Protein AF-A0AB39TG51-F1 (afdb_monomer_lite)

Structure (mmCIF, N/CA/C/O backbone):
data_AF-A0AB39TG51-F1
#
_entry.id   AF-A0AB39TG51-F1
#
loop_
_atom_site.group_PDB
_atom_site.id
_atom_site.type_symbol
_atom_site.label_atom_id
_atom_site.label_alt_id
_atom_site.label_comp_id
_atom_site.label_asym_id
_atom_site.label_entity_id
_atom_site.label_seq_id
_atom_site.pdbx_PDB_ins_code
_atom_site.Cartn_x
_atom_site.Cartn_y
_atom_site.Cartn_z
_atom_site.occupancy
_atom_site.B_iso_or_equiv
_atom_site.auth_seq_id
_atom_site.auth_comp_id
_atom_site.auth_asym_id
_atom_site.auth_atom_id
_atom_site.pdbx_PDB_model_num
ATOM 1 N N . MET A 1 1 ? -10.909 -23.628 -25.412 1.00 33.44 1 MET A N 1
ATOM 2 C CA . MET A 1 1 ? -10.521 -22.241 -25.739 1.00 33.44 1 MET A CA 1
ATOM 3 C C . MET A 1 1 ? -10.833 -21.389 -24.527 1.00 33.44 1 MET A C 1
ATOM 5 O O . MET A 1 1 ? -11.936 -20.886 -24.391 1.00 33.44 1 MET A O 1
ATOM 9 N N . THR A 1 2 ? -9.894 -21.350 -23.593 1.00 34.81 2 THR A N 1
ATOM 10 C CA . THR A 1 2 ? -9.910 -20.481 -22.418 1.00 34.81 2 THR A CA 1
ATOM 11 C C . THR A 1 2 ? -9.254 -19.175 -22.841 1.00 34.81 2 THR A C 1
ATOM 13 O O . THR A 1 2 ? -8.064 -19.144 -23.137 1.00 34.81 2 THR A O 1
ATOM 16 N N . THR A 1 3 ? -10.044 -18.117 -22.974 1.00 41.91 3 THR A N 1
ATOM 17 C CA . THR A 1 3 ? -9.529 -16.766 -23.189 1.00 41.91 3 THR A CA 1
ATOM 18 C C . THR A 1 3 ? -8.905 -16.292 -21.880 1.00 41.91 3 THR A C 1
ATOM 20 O O . THR A 1 3 ? -9.630 -15.879 -20.975 1.00 41.91 3 THR A O 1
ATOM 23 N N . SER A 1 4 ? -7.577 -16.387 -21.763 1.00 41.59 4 SER A N 1
ATOM 24 C CA . SER A 1 4 ? -6.821 -15.550 -20.826 1.00 41.59 4 SER A CA 1
ATOM 25 C C . SER A 1 4 ? -7.200 -14.104 -21.096 1.00 41.59 4 SER A C 1
ATOM 27 O O . SER A 1 4 ? -7.108 -13.657 -22.238 1.00 41.59 4 SER A O 1
ATOM 29 N N . ARG A 1 5 ? -7.666 -13.398 -20.070 1.00 45.50 5 ARG A N 1
ATOM 30 C CA . ARG A 1 5 ? -7.890 -11.956 -20.131 1.00 45.50 5 ARG A CA 1
ATOM 31 C C . ARG A 1 5 ? -6.529 -11.287 -19.894 1.00 45.50 5 ARG A C 1
ATOM 33 O O . ARG A 1 5 ? -5.992 -11.478 -18.806 1.00 45.50 5 ARG A O 1
ATOM 40 N N . PRO A 1 6 ? -5.929 -10.605 -20.882 1.00 50.66 6 PRO A N 1
ATOM 41 C CA . PRO A 1 6 ? -4.567 -10.099 -20.789 1.00 50.66 6 PRO A CA 1
ATOM 42 C C . PRO A 1 6 ? -4.552 -8.603 -20.460 1.00 50.66 6 PRO A C 1
ATOM 44 O O . PRO A 1 6 ? -3.826 -7.850 -21.093 1.00 50.66 6 PRO A O 1
ATOM 47 N N . ASP A 1 7 ? -5.351 -8.162 -19.490 1.00 47.12 7 ASP A N 1
ATOM 48 C CA . ASP A 1 7 ? -5.407 -6.748 -19.134 1.00 47.12 7 ASP A CA 1
ATOM 49 C C . ASP A 1 7 ? -5.367 -6.643 -17.608 1.00 47.12 7 ASP A C 1
ATOM 51 O O . ASP A 1 7 ? -6.252 -7.180 -16.943 1.00 47.12 7 ASP A O 1
ATOM 55 N N . GLY A 1 8 ? -4.343 -5.988 -17.051 1.00 54.16 8 GLY A N 1
ATOM 56 C CA . GLY A 1 8 ? -4.151 -5.738 -15.612 1.00 54.16 8 GLY A CA 1
ATOM 57 C C . GLY A 1 8 ? -5.206 -4.813 -14.987 1.00 54.16 8 GLY A C 1
ATOM 58 O O . GLY A 1 8 ? -4.872 -3.885 -14.260 1.00 54.16 8 GLY A O 1
ATOM 59 N N . HIS A 1 9 ? -6.480 -5.027 -15.306 1.00 65.38 9 HIS A N 1
ATOM 60 C CA . HIS A 1 9 ? -7.628 -4.335 -14.746 1.00 65.38 9 HIS A CA 1
ATOM 61 C C . HIS A 1 9 ? -8.210 -5.165 -13.604 1.00 65.38 9 HIS A C 1
ATOM 63 O O . HIS A 1 9 ? -8.671 -6.289 -13.815 1.00 65.38 9 HIS A O 1
ATOM 69 N N . ALA A 1 10 ? -8.235 -4.594 -12.401 1.00 76.19 10 ALA A N 1
ATOM 70 C CA . ALA A 1 10 ? -8.929 -5.202 -11.276 1.00 76.19 10 ALA A CA 1
ATOM 71 C C . ALA A 1 10 ? -10.437 -5.279 -11.562 1.00 76.19 10 ALA A C 1
ATOM 73 O O . ALA A 1 10 ? -11.070 -4.302 -11.957 1.00 76.19 10 ALA A O 1
ATOM 74 N N . SER A 1 11 ? -11.053 -6.438 -11.345 1.00 85.50 11 SER A N 1
ATOM 75 C CA . SER A 1 11 ? -12.514 -6.533 -11.379 1.00 85.50 11 SER A CA 1
ATOM 76 C C . SER A 1 11 ? -13.102 -5.794 -10.167 1.00 85.50 11 SER A C 1
ATOM 78 O O . SER A 1 11 ? -12.789 -6.192 -9.043 1.00 85.50 11 SER A O 1
ATOM 80 N N . PRO A 1 12 ? -14.001 -4.799 -10.337 1.00 86.88 12 PRO A N 1
ATOM 81 C CA . PRO A 1 12 ? -14.620 -4.093 -9.208 1.00 86.88 12 PRO A CA 1
ATOM 82 C C . PRO A 1 12 ? -15.321 -5.031 -8.218 1.00 86.88 12 PRO A C 1
ATOM 84 O O . PRO A 1 12 ? -15.286 -4.831 -7.008 1.00 86.88 12 PRO A O 1
ATOM 87 N N . VAL A 1 13 ? -15.911 -6.117 -8.730 1.00 90.06 13 VAL A N 1
ATOM 88 C CA . VAL A 1 13 ? -16.571 -7.144 -7.912 1.00 90.06 13 VAL A CA 1
ATOM 89 C C . VAL A 1 13 ? -15.562 -7.915 -7.060 1.00 90.06 13 VAL A C 1
ATOM 91 O O . VAL A 1 13 ? -15.867 -8.265 -5.922 1.00 90.06 13 VAL A O 1
ATOM 94 N N . GLN A 1 14 ? -14.366 -8.190 -7.590 1.00 92.38 14 GLN A N 1
ATOM 95 C CA . GLN A 1 14 ? -13.313 -8.855 -6.821 1.00 92.38 14 GLN A CA 1
ATOM 96 C C . GLN A 1 14 ? -12.635 -7.900 -5.838 1.00 92.38 14 GLN A C 1
ATOM 98 O O . GLN A 1 14 ? -12.309 -8.341 -4.742 1.00 92.38 14 GLN A O 1
ATOM 103 N N . ALA A 1 15 ? -12.503 -6.613 -6.172 1.00 92.62 15 ALA A N 1
ATOM 104 C CA . ALA A 1 15 ? -12.001 -5.601 -5.244 1.00 92.62 15 ALA A CA 1
ATOM 105 C C . ALA A 1 15 ? -12.941 -5.464 -4.034 1.00 92.62 15 ALA A C 1
ATOM 107 O O . ALA A 1 15 ? -12.503 -5.588 -2.897 1.00 92.62 15 ALA A O 1
ATOM 108 N N . ALA A 1 16 ? -14.256 -5.374 -4.264 1.00 91.94 16 ALA A N 1
ATOM 109 C CA . ALA A 1 16 ? -15.250 -5.398 -3.187 1.00 91.94 16 ALA A CA 1
ATOM 110 C C . ALA A 1 16 ? -15.276 -6.734 -2.412 1.00 91.94 16 ALA A C 1
ATOM 112 O O . ALA A 1 16 ? -15.640 -6.787 -1.237 1.00 91.94 16 ALA A O 1
ATOM 113 N N . ALA A 1 17 ? -14.917 -7.854 -3.050 1.00 92.56 17 ALA A N 1
ATOM 114 C CA . ALA A 1 17 ? -14.768 -9.123 -2.346 1.00 92.56 17 ALA A CA 1
ATOM 115 C C . ALA A 1 17 ? -13.536 -9.121 -1.428 1.00 92.56 17 ALA A C 1
ATOM 117 O O . ALA A 1 17 ? -13.682 -9.508 -0.271 1.00 92.56 17 ALA A O 1
ATOM 118 N N . ALA A 1 18 ? -12.380 -8.654 -1.908 1.00 93.88 18 ALA A N 1
ATOM 119 C CA . ALA A 1 18 ? -11.164 -8.480 -1.113 1.00 93.88 18 ALA A CA 1
ATOM 120 C C . ALA A 1 18 ? -11.352 -7.489 0.044 1.00 93.88 18 ALA A C 1
ATOM 122 O O . ALA A 1 18 ? -10.919 -7.770 1.158 1.00 93.88 18 ALA A O 1
ATOM 123 N N . ASP A 1 19 ? -12.069 -6.390 -0.181 1.00 93.25 19 ASP A N 1
ATOM 124 C CA . ASP A 1 19 ? -12.389 -5.400 0.852 1.00 93.25 19 ASP A CA 1
ATOM 125 C C . ASP A 1 19 ? -13.106 -6.046 2.054 1.00 93.25 19 ASP A C 1
ATOM 127 O O . ASP A 1 19 ? -12.754 -5.809 3.206 1.00 93.25 19 ASP A O 1
ATOM 131 N N . ARG A 1 20 ? -14.020 -6.997 1.806 1.00 93.44 20 ARG A N 1
ATOM 132 C CA . ARG A 1 20 ? -14.686 -7.769 2.875 1.00 93.44 20 ARG A CA 1
ATOM 133 C C . ARG A 1 20 ? -13.763 -8.738 3.618 1.00 93.44 20 ARG A C 1
ATOM 135 O O . ARG A 1 20 ? -14.051 -9.062 4.770 1.00 93.44 20 ARG A O 1
ATOM 142 N N . PHE A 1 21 ? -12.700 -9.235 2.981 1.00 93.62 21 PHE A N 1
ATOM 143 C CA . PHE A 1 21 ? -11.672 -10.023 3.672 1.00 93.62 21 PHE A CA 1
ATOM 144 C C . PHE A 1 21 ? -10.882 -9.132 4.633 1.00 93.62 21 PHE A C 1
ATOM 146 O O . PHE A 1 21 ? -10.714 -9.491 5.799 1.00 93.62 21 PHE A O 1
ATOM 153 N N . LEU A 1 22 ? -10.464 -7.955 4.165 1.00 94.00 22 LEU A N 1
ATOM 154 C CA . LEU A 1 22 ? -9.725 -6.986 4.975 1.00 94.00 22 LEU A CA 1
ATOM 155 C C . LEU A 1 22 ? -10.586 -6.397 6.100 1.00 94.00 22 LEU A C 1
ATOM 157 O O . LEU A 1 22 ? -10.100 -6.225 7.212 1.00 94.00 22 LEU A O 1
ATOM 161 N N . GLN A 1 23 ? -11.897 -6.252 5.888 1.00 93.56 23 GLN A N 1
ATOM 162 C CA . GLN A 1 23 ? -12.832 -5.876 6.950 1.00 93.56 23 GLN A CA 1
ATOM 163 C C . GLN A 1 23 ? -12.783 -6.822 8.153 1.00 93.56 23 GLN A C 1
ATOM 165 O O . GLN A 1 23 ? -12.895 -6.387 9.302 1.00 93.56 23 GLN A O 1
ATOM 170 N N . GLN A 1 24 ? -12.592 -8.116 7.907 1.00 91.88 24 GLN A N 1
ATOM 171 C CA . GLN A 1 24 ? -12.469 -9.112 8.968 1.00 91.88 24 GLN A CA 1
ATOM 172 C C . GLN A 1 24 ? -11.059 -9.089 9.564 1.00 91.88 24 GLN A C 1
ATOM 174 O O . GLN A 1 24 ? -10.915 -9.004 10.785 1.00 91.88 24 GLN A O 1
ATOM 179 N N . ALA A 1 25 ? -10.036 -9.103 8.709 1.00 91.06 25 ALA A N 1
ATOM 180 C CA . ALA A 1 25 ? -8.630 -9.136 9.095 1.00 91.06 25 ALA A CA 1
ATOM 181 C C . ALA A 1 25 ? -7.812 -8.103 8.286 1.00 91.06 25 ALA A C 1
ATOM 183 O O . ALA A 1 25 ? -7.319 -8.437 7.208 1.00 91.06 25 ALA A O 1
ATOM 184 N N . PRO A 1 26 ? -7.621 -6.872 8.799 1.00 89.69 26 PRO A N 1
ATOM 185 C CA . PRO A 1 26 ? -6.966 -5.788 8.051 1.00 89.69 26 PRO A CA 1
ATOM 186 C C . PRO A 1 26 ? -5.507 -6.062 7.662 1.00 89.69 26 PRO A C 1
ATOM 188 O O . PRO A 1 26 ? -5.002 -5.491 6.706 1.00 89.69 26 PRO A O 1
ATOM 191 N N . PHE A 1 27 ? -4.841 -6.984 8.361 1.00 91.12 27 PHE A N 1
ATOM 192 C CA . PHE A 1 27 ? -3.441 -7.350 8.128 1.00 91.12 27 PHE A CA 1
ATOM 193 C C . PHE A 1 27 ? -3.244 -8.466 7.085 1.00 91.12 27 PHE A C 1
ATOM 195 O O . PHE A 1 27 ? -2.193 -9.097 7.056 1.00 91.12 27 PHE A O 1
ATOM 202 N N . GLY A 1 28 ? -4.250 -8.742 6.250 1.00 88.06 28 GLY A N 1
ATOM 203 C CA . GLY A 1 28 ? -4.115 -9.662 5.117 1.00 88.06 28 GLY A CA 1
ATOM 204 C C . GLY A 1 28 ? -4.336 -11.137 5.474 1.00 88.06 28 GLY A C 1
ATOM 205 O O . GLY A 1 28 ? -3.387 -11.861 5.777 1.00 88.06 28 GLY A O 1
ATOM 206 N N . PRO A 1 29 ? -5.577 -11.650 5.403 1.00 89.06 29 PRO A N 1
ATOM 207 C CA . PRO A 1 29 ? -5.836 -13.070 5.607 1.00 89.06 29 PRO A CA 1
ATOM 208 C C . PRO A 1 29 ? -5.280 -13.899 4.442 1.00 89.06 29 PRO A C 1
ATOM 210 O O . PRO A 1 29 ? -5.298 -13.461 3.294 1.00 89.06 29 PRO A O 1
ATOM 213 N N . ALA A 1 30 ? -4.885 -15.149 4.704 1.00 86.75 30 ALA A N 1
ATOM 214 C CA . ALA A 1 30 ? -4.311 -16.039 3.684 1.00 86.75 30 ALA A CA 1
ATOM 215 C C . ALA A 1 30 ? -5.191 -16.202 2.424 1.00 86.75 30 ALA A C 1
ATOM 217 O O . ALA A 1 30 ? -4.666 -16.314 1.318 1.00 86.75 30 ALA A O 1
ATOM 218 N N . GLY A 1 31 ? -6.522 -16.151 2.579 1.00 86.88 31 GLY A N 1
ATOM 219 C CA . GLY A 1 31 ? -7.479 -16.222 1.466 1.00 86.88 31 GLY A CA 1
ATOM 220 C C . GLY A 1 31 ? -7.338 -15.087 0.443 1.00 86.88 31 GLY A C 1
ATOM 221 O O . GLY A 1 31 ? -7.701 -15.260 -0.717 1.00 86.88 31 GLY A O 1
ATOM 222 N N . LEU A 1 32 ? -6.741 -13.953 0.824 1.00 90.62 32 LEU A N 1
ATOM 223 C CA . LEU A 1 32 ? -6.503 -12.822 -0.073 1.00 90.62 32 LEU A CA 1
ATOM 224 C C . LEU A 1 32 ? -5.509 -13.167 -1.199 1.00 90.62 32 LEU A C 1
ATOM 226 O O . LEU A 1 32 ? -5.626 -12.636 -2.299 1.00 90.62 32 LEU A O 1
ATOM 230 N N . PHE A 1 33 ? -4.585 -14.101 -0.948 1.00 91.94 33 PHE A N 1
ATOM 231 C CA . PHE A 1 33 ? -3.580 -14.556 -1.915 1.00 91.94 33 PHE A CA 1
ATOM 232 C C . PHE A 1 33 ? -4.021 -15.757 -2.762 1.00 91.94 33 PHE A C 1
ATOM 234 O O . PHE A 1 33 ? -3.390 -16.045 -3.781 1.00 91.94 33 PHE A O 1
ATOM 241 N N . SER A 1 34 ? -5.049 -16.497 -2.333 1.00 91.06 34 SER A N 1
ATOM 242 C CA . SER A 1 34 ? -5.502 -17.722 -3.008 1.00 91.06 34 SER A CA 1
ATOM 243 C C . SER A 1 34 ? -6.836 -17.572 -3.729 1.00 91.06 34 SER A C 1
ATOM 245 O O . SER A 1 34 ? -7.027 -18.180 -4.783 1.00 91.06 34 SER A O 1
ATOM 247 N N . ASP A 1 35 ? -7.753 -16.781 -3.173 1.00 91.38 35 ASP A N 1
ATOM 248 C CA . ASP A 1 35 ? -9.165 -16.800 -3.568 1.00 91.38 35 ASP A CA 1
ATOM 249 C C . ASP A 1 35 ? -9.553 -15.577 -4.409 1.00 91.38 35 ASP A C 1
ATOM 251 O O . ASP A 1 35 ? -10.608 -15.567 -5.053 1.00 91.38 35 ASP A O 1
ATOM 255 N N . ILE A 1 36 ? -8.704 -14.546 -4.418 1.00 94.19 36 ILE A N 1
ATOM 256 C CA . ILE A 1 36 ? -8.928 -13.284 -5.119 1.00 94.19 36 ILE A CA 1
ATOM 257 C C . ILE A 1 36 ? -7.841 -13.062 -6.174 1.00 94.19 36 ILE A C 1
ATOM 259 O O . ILE A 1 36 ? -6.696 -13.478 -6.020 1.00 94.19 36 ILE A O 1
ATOM 263 N N . ASP A 1 37 ? -8.217 -12.407 -7.274 1.00 94.19 37 ASP A N 1
ATOM 264 C CA . ASP A 1 37 ? -7.253 -11.904 -8.250 1.00 94.19 37 ASP A CA 1
ATOM 265 C C . ASP A 1 37 ? -6.260 -10.939 -7.567 1.00 94.19 37 ASP A C 1
ATOM 267 O O . ASP A 1 37 ? -6.704 -10.031 -6.861 1.00 94.19 37 ASP A O 1
ATOM 271 N N . PRO A 1 38 ? -4.938 -11.093 -7.761 1.00 95.38 38 PRO A N 1
ATOM 272 C CA . PRO A 1 38 ? -3.941 -10.318 -7.025 1.00 95.38 38 PRO A CA 1
ATOM 273 C C . PRO A 1 38 ? -4.048 -8.811 -7.279 1.00 95.38 38 PRO A C 1
ATOM 275 O O . PRO A 1 38 ? -3.834 -8.033 -6.356 1.00 95.38 38 PRO A O 1
ATOM 278 N N . THR A 1 39 ? -4.440 -8.375 -8.481 1.00 96.38 39 THR A N 1
ATOM 279 C CA . THR A 1 39 ? -4.628 -6.943 -8.762 1.00 96.38 39 THR A CA 1
ATOM 280 C C . THR A 1 39 ? -5.840 -6.414 -8.002 1.00 96.38 39 THR A C 1
ATOM 282 O O . THR A 1 39 ? -5.773 -5.354 -7.392 1.00 96.38 39 THR A O 1
ATOM 285 N N . ALA A 1 40 ? -6.947 -7.159 -7.983 1.00 96.00 40 ALA A N 1
ATOM 286 C CA . ALA A 1 40 ? -8.126 -6.785 -7.204 1.00 96.00 40 ALA A CA 1
ATOM 287 C C . ALA A 1 40 ? -7.870 -6.778 -5.686 1.00 96.00 40 ALA A C 1
ATOM 289 O O . ALA A 1 40 ? -8.367 -5.898 -4.984 1.00 96.00 40 ALA A O 1
ATOM 290 N N . ALA A 1 41 ? -7.081 -7.731 -5.189 1.00 96.75 41 ALA A N 1
ATOM 291 C CA . ALA A 1 41 ? -6.633 -7.761 -3.804 1.00 96.75 41 ALA A CA 1
ATOM 292 C C . ALA A 1 41 ? -5.737 -6.560 -3.465 1.00 96.75 41 ALA A C 1
ATOM 294 O O . ALA A 1 41 ? -5.947 -5.935 -2.430 1.00 96.75 41 ALA A O 1
ATOM 295 N N . ALA A 1 42 ? -4.806 -6.195 -4.352 1.00 97.50 42 ALA A N 1
ATOM 296 C CA . ALA A 1 42 ? -3.960 -5.015 -4.192 1.00 97.50 42 ALA A CA 1
ATOM 297 C C . ALA A 1 42 ? -4.774 -3.709 -4.185 1.00 97.50 42 ALA A C 1
ATOM 299 O O . ALA A 1 42 ? -4.496 -2.837 -3.372 1.00 97.50 42 ALA A O 1
ATOM 300 N N . VAL A 1 43 ? -5.825 -3.581 -5.011 1.00 97.62 43 VAL A N 1
ATOM 301 C CA . VAL A 1 43 ? -6.742 -2.418 -4.968 1.00 97.62 43 VAL A CA 1
ATOM 302 C C . VAL A 1 43 ? -7.397 -2.275 -3.598 1.00 97.62 43 VAL A C 1
ATOM 304 O O . VAL A 1 43 ? -7.410 -1.184 -3.031 1.00 97.62 43 VAL A O 1
ATOM 307 N N . ALA A 1 44 ? -7.911 -3.374 -3.042 1.00 96.94 44 ALA A N 1
ATOM 308 C CA . ALA A 1 44 ? -8.468 -3.347 -1.696 1.00 96.94 44 ALA A CA 1
ATOM 309 C C . ALA A 1 44 ? -7.380 -3.023 -0.659 1.00 96.94 44 ALA A C 1
ATOM 311 O O . ALA A 1 44 ? -7.582 -2.150 0.174 1.00 96.94 44 ALA A O 1
ATOM 312 N N . ALA A 1 45 ? -6.201 -3.641 -0.737 1.00 97.94 45 ALA A N 1
ATOM 313 C CA . ALA A 1 45 ? -5.104 -3.346 0.183 1.00 97.94 45 ALA A CA 1
ATOM 314 C C . ALA A 1 45 ? -4.663 -1.872 0.126 1.00 97.94 45 ALA A C 1
ATOM 316 O O . ALA A 1 45 ? -4.396 -1.293 1.170 1.00 97.94 45 ALA A O 1
ATOM 317 N N . ALA A 1 46 ? -4.663 -1.234 -1.048 1.00 98.12 46 ALA A N 1
ATOM 318 C CA . ALA A 1 46 ? -4.345 0.186 -1.201 1.00 98.12 46 ALA A CA 1
ATOM 319 C C . ALA A 1 46 ? -5.392 1.094 -0.533 1.00 98.12 46 ALA A C 1
ATOM 321 O O . ALA A 1 46 ? -5.033 2.052 0.146 1.00 98.12 46 ALA A O 1
ATOM 322 N N . HIS A 1 47 ? -6.683 0.765 -0.664 1.00 97.25 47 HIS A N 1
ATOM 323 C CA . HIS A 1 47 ? -7.753 1.453 0.067 1.00 97.25 47 HIS A CA 1
ATOM 324 C C . HIS A 1 47 ? -7.553 1.348 1.589 1.00 97.25 47 HIS A C 1
ATOM 326 O O . HIS A 1 47 ? -7.646 2.344 2.305 1.00 97.25 47 HIS A O 1
ATOM 332 N N . TRP A 1 48 ? -7.231 0.150 2.076 1.00 98.12 48 TRP A N 1
ATOM 333 C CA . TRP A 1 48 ? -7.012 -0.105 3.499 1.00 98.12 48 TRP A CA 1
ATOM 334 C C . TRP A 1 48 ? -5.725 0.527 4.031 1.00 98.12 48 TRP A C 1
ATOM 336 O O . TRP A 1 48 ? -5.717 1.017 5.156 1.00 98.12 48 TRP A O 1
ATOM 346 N N . LEU A 1 49 ? -4.666 0.571 3.221 1.00 98.38 49 LEU A N 1
ATOM 347 C CA . LEU A 1 49 ? -3.435 1.286 3.535 1.00 98.38 49 LEU A CA 1
ATOM 348 C C . LEU A 1 49 ? -3.693 2.785 3.689 1.00 98.38 49 LEU A C 1
ATOM 350 O O . LEU A 1 49 ? -3.221 3.368 4.655 1.00 98.38 49 LEU A O 1
ATOM 354 N N . ALA A 1 50 ? -4.466 3.402 2.790 1.00 97.94 50 ALA A N 1
ATOM 355 C CA . ALA A 1 50 ? -4.810 4.819 2.906 1.00 97.94 50 ALA A CA 1
ATOM 356 C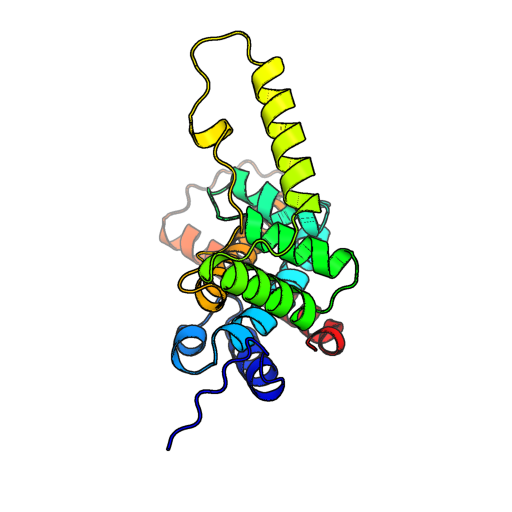 C . ALA A 1 50 ? -5.559 5.119 4.216 1.00 97.94 50 ALA A C 1
ATOM 358 O O . ALA A 1 50 ? -5.210 6.061 4.923 1.00 97.94 50 ALA A O 1
ATOM 359 N N . ALA A 1 51 ? -6.527 4.274 4.587 1.00 97.50 51 ALA A N 1
ATOM 360 C CA . ALA A 1 51 ? -7.230 4.398 5.863 1.00 97.50 51 ALA A CA 1
ATOM 361 C C . ALA A 1 51 ? -6.301 4.189 7.074 1.00 97.50 51 ALA A C 1
ATOM 363 O O . ALA A 1 51 ? -6.405 4.908 8.065 1.00 97.50 51 ALA A O 1
ATOM 364 N N . ALA A 1 52 ? -5.385 3.219 6.999 1.00 97.94 52 ALA A N 1
ATOM 365 C CA . ALA A 1 52 ? -4.386 2.971 8.036 1.00 97.94 52 ALA A CA 1
ATOM 366 C C . ALA A 1 52 ? -3.435 4.160 8.211 1.00 97.94 52 ALA A C 1
ATOM 368 O O . ALA A 1 52 ? -3.174 4.576 9.337 1.00 97.94 52 ALA A O 1
ATOM 369 N N . ALA A 1 53 ? -2.980 4.741 7.103 1.00 97.88 53 ALA A N 1
ATOM 370 C CA . ALA A 1 53 ? -2.091 5.886 7.105 1.00 97.88 53 ALA A CA 1
ATOM 371 C C . ALA A 1 53 ? -2.749 7.141 7.690 1.00 97.88 53 ALA A C 1
ATOM 373 O O . ALA A 1 53 ? -2.101 7.869 8.433 1.00 97.88 53 ALA A O 1
ATOM 374 N N . GLU A 1 54 ? -4.035 7.370 7.410 1.00 97.19 54 GLU A N 1
ATOM 375 C CA . GLU A 1 54 ? -4.808 8.469 8.002 1.00 97.19 54 GLU A CA 1
ATOM 376 C C . GLU A 1 54 ? -4.945 8.310 9.523 1.00 97.19 54 GLU A C 1
ATOM 378 O O . GLU A 1 54 ? -4.634 9.237 10.266 1.00 97.19 54 GLU A O 1
ATOM 383 N N . VAL A 1 55 ? -5.295 7.109 10.002 1.00 96.88 55 VAL A N 1
ATOM 384 C CA . VAL A 1 55 ? -5.356 6.810 11.445 1.00 96.88 55 VAL A CA 1
ATOM 385 C C . VAL A 1 55 ? -4.003 7.047 12.121 1.00 96.88 55 VAL A C 1
ATOM 387 O O . VAL A 1 55 ? -3.930 7.649 13.191 1.00 96.88 55 VAL A O 1
ATOM 390 N N . THR A 1 56 ? -2.915 6.587 11.506 1.00 96.81 56 THR A N 1
ATOM 391 C CA . THR A 1 56 ? -1.569 6.771 12.056 1.00 96.81 56 THR A CA 1
ATOM 392 C C . THR A 1 56 ? -1.124 8.231 12.012 1.00 96.81 56 THR A C 1
ATOM 394 O O . THR A 1 56 ? -0.470 8.694 12.948 1.00 96.81 56 THR A O 1
ATOM 397 N N . ALA A 1 57 ? -1.478 8.979 10.969 1.00 95.75 57 ALA A N 1
ATOM 398 C CA . ALA A 1 57 ? -1.195 10.407 10.868 1.00 95.75 57 ALA A CA 1
ATOM 399 C C . ALA A 1 57 ? -1.933 11.212 11.945 1.00 95.75 57 ALA A C 1
ATOM 401 O O . ALA A 1 57 ? -1.322 12.070 12.579 1.00 95.75 57 ALA A O 1
ATOM 402 N N . ASP A 1 58 ? -3.200 10.891 12.211 1.00 94.38 58 ASP A N 1
ATOM 403 C CA . ASP A 1 58 ? -3.987 11.538 13.265 1.00 94.38 58 ASP A CA 1
ATOM 404 C C . ASP A 1 58 ? -3.362 11.346 14.656 1.00 94.38 58 ASP A C 1
ATOM 406 O O . ASP A 1 58 ? -3.342 12.280 15.462 1.00 94.38 58 ASP A O 1
ATOM 410 N N . THR A 1 59 ? -2.817 10.157 14.932 1.00 93.38 59 THR A N 1
ATOM 411 C CA . THR A 1 59 ? -2.160 9.849 16.214 1.00 93.38 59 THR A CA 1
ATOM 412 C C . THR A 1 59 ? -0.740 10.423 16.301 1.00 93.38 59 THR A C 1
ATOM 414 O O . THR A 1 59 ? -0.365 10.984 17.329 1.00 93.38 59 THR A O 1
ATOM 417 N N . SER A 1 60 ? 0.062 10.304 15.239 1.00 91.62 60 SER A N 1
ATOM 418 C CA . SER A 1 60 ? 1.491 10.666 15.261 1.00 91.62 60 SER A CA 1
ATOM 419 C C . SER A 1 60 ? 1.787 12.121 14.875 1.00 91.62 60 SER A C 1
ATOM 421 O O . SER A 1 60 ? 2.863 12.637 15.173 1.00 91.62 60 SER A O 1
ATOM 423 N N . GLY A 1 61 ? 0.853 12.801 14.204 1.00 91.81 61 GLY A N 1
ATOM 424 C CA . GLY A 1 61 ? 1.042 14.144 13.649 1.00 91.81 61 GLY A CA 1
ATOM 425 C C . GLY A 1 61 ? 1.883 14.195 12.365 1.00 91.81 61 GLY A C 1
ATOM 426 O O . GLY A 1 61 ? 2.155 15.290 11.865 1.00 91.81 61 GLY A O 1
ATOM 427 N N . HIS A 1 62 ? 2.301 13.046 11.825 1.00 93.88 62 HIS A N 1
ATOM 428 C CA . HIS A 1 62 ? 3.020 12.965 10.552 1.00 93.88 62 HIS A CA 1
ATOM 429 C C . HIS A 1 62 ? 2.097 13.153 9.343 1.00 93.88 62 HIS A C 1
ATOM 431 O O . HIS A 1 62 ? 0.876 13.053 9.429 1.00 93.88 62 HIS A O 1
ATOM 437 N N . ASN A 1 63 ? 2.698 13.403 8.178 1.00 95.06 63 ASN A N 1
ATOM 438 C CA . ASN A 1 63 ? 1.972 13.371 6.911 1.00 95.06 63 ASN A CA 1
ATOM 439 C C . ASN A 1 63 ? 1.569 11.912 6.584 1.00 95.06 63 ASN A C 1
ATOM 441 O O . ASN A 1 63 ? 2.460 11.060 6.605 1.00 95.06 63 ASN A O 1
ATOM 445 N N . PRO A 1 64 ? 0.299 11.624 6.218 1.00 94.62 64 PRO A N 1
ATOM 446 C CA . PRO A 1 64 ? -0.154 10.285 5.826 1.00 94.62 64 PRO A CA 1
ATOM 447 C C . PRO A 1 64 ? 0.725 9.597 4.776 1.00 94.62 64 PRO A C 1
ATOM 449 O O . PRO A 1 64 ? 0.948 8.399 4.862 1.00 94.62 64 PRO A O 1
ATOM 452 N N . VAL A 1 65 ? 1.285 10.332 3.813 1.00 96.12 65 VAL A N 1
ATOM 453 C CA . VAL A 1 65 ? 2.163 9.774 2.768 1.00 96.12 65 VAL A CA 1
ATOM 454 C C . VAL A 1 65 ? 3.492 9.270 3.341 1.00 96.12 65 VAL A C 1
ATOM 456 O O . VAL A 1 65 ? 4.091 8.355 2.791 1.00 96.12 65 VAL A O 1
ATOM 459 N N . GLN A 1 66 ? 3.957 9.843 4.452 1.00 94.69 66 GLN A N 1
ATOM 460 C CA . GLN A 1 66 ? 5.285 9.590 5.021 1.00 94.69 66 GLN A CA 1
ATOM 461 C C . GLN A 1 66 ? 5.277 8.557 6.156 1.00 94.69 66 GLN A C 1
ATOM 463 O O . GLN A 1 66 ? 6.339 8.139 6.603 1.00 94.69 66 GLN A O 1
ATOM 468 N N . VAL A 1 67 ? 4.105 8.115 6.624 1.00 95.19 67 VAL A N 1
ATOM 469 C CA . VAL A 1 67 ? 4.002 7.238 7.807 1.00 95.19 67 VAL A CA 1
ATOM 470 C C . VAL A 1 67 ? 4.710 5.894 7.631 1.00 95.19 67 VAL A C 1
ATOM 472 O O . VAL A 1 67 ? 5.300 5.392 8.579 1.00 95.19 67 VAL A O 1
ATOM 475 N N . VAL A 1 68 ? 4.687 5.309 6.427 1.00 95.06 68 VAL A N 1
ATOM 476 C CA . VAL A 1 68 ? 5.352 4.018 6.174 1.00 95.06 68 VAL A CA 1
ATOM 477 C C . VAL A 1 68 ? 6.868 4.191 6.129 1.00 95.06 68 VAL A C 1
ATOM 479 O O . VAL A 1 68 ? 7.590 3.336 6.627 1.00 95.06 68 VAL A O 1
ATOM 482 N N . GLN A 1 69 ? 7.346 5.306 5.572 1.00 94.69 69 GLN A N 1
ATOM 483 C CA . GLN A 1 69 ? 8.766 5.647 5.588 1.00 94.69 69 GLN A CA 1
ATOM 484 C C . GLN A 1 69 ? 9.259 5.920 7.013 1.00 94.69 69 GLN A C 1
ATOM 486 O O . GLN A 1 69 ? 10.356 5.507 7.361 1.00 94.69 69 GLN A O 1
ATOM 491 N N . GLU A 1 70 ? 8.457 6.570 7.856 1.00 94.38 70 GLU A N 1
ATOM 492 C CA . GLU A 1 70 ? 8.830 6.791 9.256 1.00 94.38 70 GLU A CA 1
ATOM 493 C C . GLU A 1 70 ? 8.853 5.480 10.055 1.00 94.38 70 GLU A C 1
ATOM 495 O O . GLU A 1 70 ? 9.750 5.255 10.862 1.00 94.38 70 GLU A O 1
ATOM 500 N N . ALA A 1 71 ? 7.914 4.570 9.788 1.00 93.38 71 ALA A N 1
ATOM 501 C CA . ALA A 1 71 ? 7.894 3.250 10.412 1.00 93.38 71 ALA A CA 1
ATOM 502 C C . ALA A 1 71 ? 9.130 2.390 10.073 1.00 93.38 71 ALA A C 1
ATOM 504 O O . ALA A 1 71 ? 9.485 1.519 10.866 1.00 93.38 71 ALA A O 1
ATOM 505 N N . ASP A 1 72 ? 9.814 2.658 8.952 1.00 93.19 72 ASP A N 1
ATOM 506 C CA . ASP A 1 72 ? 11.081 2.003 8.582 1.00 93.19 72 ASP A CA 1
ATOM 507 C C . ASP A 1 72 ? 12.195 2.230 9.626 1.00 93.19 72 ASP A C 1
ATOM 509 O O . ASP A 1 72 ? 13.084 1.397 9.805 1.00 93.19 72 ASP A O 1
ATOM 513 N N . ASN A 1 73 ? 12.121 3.338 10.378 1.00 92.00 73 ASN A N 1
ATOM 514 C CA . ASN A 1 73 ? 13.048 3.632 11.474 1.00 92.00 73 ASN A CA 1
ATOM 515 C C . ASN A 1 73 ? 12.820 2.739 12.710 1.00 92.00 73 ASN A C 1
ATOM 517 O O . ASN A 1 73 ? 13.698 2.664 13.573 1.00 92.00 73 ASN A O 1
ATOM 521 N N . ILE A 1 74 ? 11.655 2.086 12.809 1.00 92.12 74 ILE A N 1
ATOM 522 C CA . ILE A 1 74 ? 11.292 1.155 13.889 1.00 92.12 74 ILE A CA 1
ATOM 523 C C . ILE A 1 74 ? 11.680 -0.271 13.482 1.00 92.12 74 ILE A C 1
ATOM 525 O O . ILE A 1 74 ? 12.395 -0.966 14.205 1.00 92.12 74 ILE A O 1
ATOM 529 N N . GLU A 1 75 ? 11.232 -0.693 12.300 1.00 90.81 75 GLU A N 1
ATOM 530 C CA . GLU A 1 75 ? 11.530 -1.989 11.695 1.00 90.81 75 GLU A CA 1
ATOM 531 C C . GLU A 1 75 ? 11.841 -1.781 10.213 1.00 90.81 75 GLU A C 1
ATOM 533 O O . GLU A 1 75 ? 11.124 -1.053 9.542 1.00 90.81 75 GLU A O 1
ATOM 538 N N . ALA A 1 76 ? 12.876 -2.442 9.685 1.00 92.88 76 ALA A N 1
ATOM 539 C CA . ALA A 1 76 ? 13.233 -2.323 8.272 1.00 92.88 76 ALA A CA 1
ATOM 540 C C . ALA A 1 76 ? 12.138 -2.931 7.375 1.00 92.88 76 ALA A C 1
ATOM 542 O O . ALA A 1 76 ? 11.923 -4.148 7.381 1.00 92.88 76 ALA A O 1
ATOM 543 N N . LEU A 1 77 ? 11.467 -2.093 6.583 1.00 91.19 77 LEU A N 1
ATOM 544 C CA . LEU A 1 77 ? 10.248 -2.417 5.844 1.00 91.19 77 LEU A CA 1
ATOM 545 C C . LEU A 1 77 ? 10.333 -1.939 4.379 1.00 91.19 77 LEU A C 1
ATOM 547 O O . LEU A 1 77 ? 10.951 -0.919 4.072 1.00 91.19 77 LEU A O 1
ATOM 551 N N . PRO A 1 78 ? 9.674 -2.635 3.432 1.00 90.06 78 PRO A N 1
ATOM 552 C CA . PRO A 1 78 ? 9.553 -2.182 2.047 1.00 90.06 78 PRO A CA 1
ATOM 553 C C . PRO A 1 78 ? 8.635 -0.949 1.958 1.00 90.06 78 PRO A C 1
ATOM 555 O O . PRO A 1 78 ? 7.445 -1.058 1.667 1.00 90.06 78 PRO A O 1
ATOM 558 N N . HIS A 1 79 ? 9.178 0.239 2.231 1.00 93.19 79 HIS A N 1
ATOM 559 C CA . HIS A 1 79 ? 8.401 1.477 2.337 1.00 93.19 79 HIS A CA 1
ATOM 560 C C . HIS A 1 79 ? 8.225 2.229 1.010 1.00 93.19 79 HIS A C 1
ATOM 562 O O . HIS A 1 79 ? 7.286 3.018 0.893 1.00 93.19 79 HIS A O 1
ATOM 568 N N . GLU A 1 80 ? 9.065 1.983 -0.002 1.00 92.50 80 GLU A N 1
ATOM 569 C CA . GLU A 1 80 ? 9.033 2.706 -1.285 1.00 92.50 80 GLU A CA 1
ATOM 570 C C . GLU A 1 80 ? 7.678 2.559 -1.999 1.00 92.50 80 GLU A C 1
ATOM 572 O O . GLU A 1 80 ? 7.021 3.554 -2.317 1.00 92.50 80 GLU A O 1
ATOM 577 N N . THR A 1 81 ? 7.222 1.319 -2.221 1.00 95.75 81 THR A N 1
ATOM 578 C CA . THR A 1 81 ? 5.970 1.038 -2.939 1.00 95.75 81 THR A CA 1
ATOM 579 C C . THR A 1 81 ? 4.730 1.548 -2.187 1.00 95.75 81 THR A C 1
ATOM 581 O O . THR A 1 81 ? 3.910 2.230 -2.812 1.00 95.75 81 THR A O 1
ATOM 584 N N . PRO A 1 82 ? 4.547 1.283 -0.874 1.00 97.31 82 PRO A N 1
ATOM 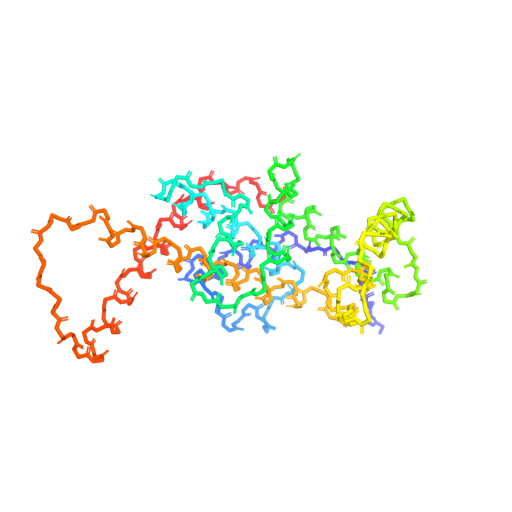585 C CA . PRO A 1 82 ? 3.409 1.820 -0.124 1.00 97.31 82 PRO A CA 1
ATOM 586 C C . PRO A 1 82 ? 3.386 3.352 -0.095 1.00 97.31 82 PRO A C 1
ATOM 588 O O . PRO A 1 82 ? 2.326 3.943 -0.296 1.00 97.31 82 PRO A O 1
ATOM 591 N N . THR A 1 83 ? 4.547 3.996 0.077 1.00 97.38 83 THR A N 1
ATOM 592 C CA . THR A 1 83 ? 4.684 5.464 0.047 1.00 97.38 83 THR A CA 1
ATOM 593 C C . THR A 1 83 ? 4.271 6.031 -1.309 1.00 97.38 83 THR A C 1
ATOM 595 O O . THR A 1 83 ? 3.512 6.996 -1.372 1.00 97.38 83 THR A O 1
ATOM 598 N N . LEU A 1 84 ? 4.696 5.398 -2.408 1.00 96.38 84 LEU A N 1
ATOM 599 C CA . LEU A 1 84 ? 4.294 5.800 -3.755 1.00 96.38 84 LEU A CA 1
ATOM 600 C C . LEU A 1 84 ? 2.777 5.682 -3.964 1.00 96.38 84 LEU A C 1
ATOM 602 O O . LEU A 1 84 ? 2.165 6.585 -4.531 1.00 96.38 84 LEU A O 1
ATOM 606 N N . VAL A 1 85 ? 2.152 4.596 -3.500 1.00 98.06 85 VAL A N 1
ATOM 607 C CA . VAL A 1 85 ? 0.693 4.419 -3.602 1.00 98.06 85 VAL A CA 1
ATOM 608 C C . VAL A 1 85 ? -0.056 5.477 -2.798 1.00 98.06 85 VAL A C 1
ATOM 610 O O . VAL A 1 85 ? -1.021 6.045 -3.308 1.00 98.06 85 VAL A O 1
ATOM 613 N N . LEU A 1 86 ? 0.392 5.772 -1.577 1.00 98.12 86 LEU A N 1
ATOM 614 C CA . LEU A 1 86 ? -0.189 6.831 -0.753 1.00 98.12 86 LEU A CA 1
ATOM 615 C C . LEU A 1 86 ? -0.048 8.204 -1.417 1.00 98.12 86 LEU A C 1
ATOM 617 O O . LEU A 1 86 ? -1.025 8.943 -1.462 1.00 98.12 86 LEU A O 1
ATOM 621 N N . GLY A 1 87 ? 1.118 8.510 -1.995 1.00 97.81 87 GLY A N 1
ATOM 622 C CA . GLY A 1 87 ? 1.342 9.751 -2.741 1.00 97.81 87 GLY A CA 1
ATOM 623 C C . GLY A 1 87 ? 0.413 9.894 -3.948 1.00 97.81 87 GLY A C 1
ATOM 624 O O . GLY A 1 87 ? -0.208 10.935 -4.123 1.00 97.81 87 GLY A O 1
ATOM 625 N N . LEU A 1 88 ? 0.226 8.827 -4.734 1.00 97.38 88 LEU A N 1
ATOM 626 C CA . LEU A 1 88 ? -0.719 8.834 -5.860 1.00 97.38 88 LEU A CA 1
ATOM 627 C C . LEU A 1 88 ? -2.162 9.104 -5.406 1.00 97.38 88 LEU A C 1
ATOM 629 O O . LEU A 1 88 ? -2.898 9.817 -6.087 1.00 97.38 88 LEU A O 1
ATOM 633 N N . ILE A 1 89 ? -2.575 8.527 -4.273 1.00 97.19 89 ILE A N 1
ATOM 634 C CA . ILE A 1 89 ? -3.914 8.734 -3.707 1.00 97.19 89 ILE A CA 1
ATOM 635 C C . ILE A 1 89 ? -4.067 10.160 -3.155 1.00 97.19 89 ILE A C 1
ATOM 637 O O . ILE A 1 89 ? -5.115 10.774 -3.360 1.00 97.19 89 ILE A O 1
ATOM 641 N N . ASP A 1 90 ? -3.034 10.705 -2.504 1.00 96.31 90 ASP A N 1
ATOM 642 C CA . ASP A 1 90 ? -3.000 12.094 -2.018 1.00 96.31 90 ASP A CA 1
ATOM 643 C C . ASP A 1 90 ? -3.095 13.104 -3.177 1.00 96.31 90 ASP A C 1
ATOM 645 O O . ASP A 1 90 ? -3.861 14.067 -3.113 1.00 96.31 90 ASP A O 1
ATOM 649 N N . ASP A 1 91 ? -2.440 12.801 -4.304 1.00 96.50 91 ASP A N 1
ATOM 650 C CA . ASP A 1 91 ? -2.538 13.552 -5.564 1.00 96.50 91 ASP A CA 1
ATOM 651 C C . ASP A 1 91 ? -3.898 13.387 -6.282 1.00 96.50 91 ASP A C 1
ATOM 653 O O . ASP A 1 91 ? -4.162 14.026 -7.308 1.00 96.50 91 ASP A O 1
ATOM 657 N N . GLY A 1 92 ? -4.798 12.564 -5.734 1.00 95.44 92 GLY A N 1
ATOM 658 C CA . GLY A 1 92 ? -6.192 12.438 -6.154 1.00 95.44 92 GLY A CA 1
ATOM 659 C C . GLY A 1 92 ? -6.523 11.215 -7.009 1.00 95.44 92 GLY A C 1
ATOM 660 O O . GLY A 1 92 ? -7.658 11.127 -7.485 1.00 95.44 92 GLY A O 1
ATOM 661 N N . ALA A 1 93 ? -5.591 10.278 -7.210 1.00 95.94 93 ALA A N 1
ATOM 662 C CA . ALA A 1 93 ? -5.898 9.007 -7.865 1.00 95.94 93 ALA A CA 1
ATOM 663 C C . ALA A 1 93 ? -6.788 8.128 -6.973 1.00 95.94 93 ALA A C 1
ATOM 665 O O . ALA A 1 93 ? -6.651 8.111 -5.747 1.00 95.94 93 ALA A O 1
ATOM 666 N N . THR A 1 94 ? -7.672 7.328 -7.572 1.00 95.75 94 THR A N 1
ATOM 667 C CA . THR A 1 94 ? -8.340 6.266 -6.802 1.00 95.75 94 THR A CA 1
ATOM 668 C C . THR A 1 94 ? -7.351 5.124 -6.502 1.00 95.75 94 THR A C 1
ATOM 670 O O . THR A 1 94 ? -6.392 4.922 -7.255 1.00 95.75 94 THR A O 1
ATOM 673 N N . PRO A 1 95 ? -7.563 4.302 -5.455 1.00 96.31 95 PRO A N 1
ATOM 674 C CA . PRO A 1 95 ? -6.778 3.091 -5.215 1.00 96.31 95 PRO A CA 1
ATOM 675 C C . PRO A 1 95 ? -6.755 2.164 -6.437 1.00 96.31 95 PRO A C 1
ATOM 677 O O . PRO A 1 95 ? -5.746 1.516 -6.716 1.00 96.31 95 PRO A O 1
ATOM 680 N N . HIS A 1 96 ? -7.846 2.129 -7.211 1.00 95.19 96 HIS A N 1
ATOM 681 C CA . HIS A 1 96 ? -7.904 1.392 -8.466 1.00 95.19 96 HIS A CA 1
ATOM 682 C C . HIS A 1 96 ? -6.934 1.952 -9.512 1.00 95.19 96 HIS A C 1
ATOM 684 O O . HIS A 1 96 ? -6.190 1.192 -10.139 1.00 95.19 96 HIS A O 1
ATOM 690 N N . GLU A 1 97 ? -6.935 3.268 -9.716 1.00 95.31 97 GLU A N 1
ATOM 691 C CA . GLU A 1 97 ? -6.046 3.942 -10.664 1.00 95.31 97 GLU A CA 1
ATOM 692 C C . GLU A 1 97 ? -4.576 3.793 -10.264 1.00 95.31 97 GLU A C 1
ATOM 694 O O . GLU A 1 97 ? -3.764 3.393 -11.102 1.00 95.31 97 GLU A O 1
ATOM 699 N N . ALA A 1 98 ? -4.250 4.013 -8.986 1.00 96.69 98 ALA A N 1
ATOM 700 C CA . ALA A 1 98 ? -2.894 3.875 -8.460 1.00 96.69 98 ALA A CA 1
ATOM 701 C C . ALA A 1 98 ? -2.346 2.454 -8.685 1.00 96.69 98 ALA A C 1
ATOM 703 O O . ALA A 1 98 ? -1.299 2.266 -9.309 1.00 96.69 98 ALA A O 1
ATOM 704 N N . VAL A 1 99 ? -3.094 1.430 -8.265 1.00 97.06 99 VAL A N 1
ATOM 705 C CA . VAL A 1 99 ? -2.669 0.027 -8.381 1.00 97.06 99 VAL A CA 1
ATOM 706 C C . VAL A 1 99 ? -2.584 -0.423 -9.836 1.00 97.06 99 VAL A C 1
ATOM 708 O O . VAL A 1 99 ? -1.575 -0.994 -10.252 1.00 97.06 99 VAL A O 1
ATOM 711 N N . THR A 1 100 ? -3.621 -0.178 -10.642 1.00 95.44 100 THR A N 1
ATOM 712 C CA . THR A 1 100 ? -3.613 -0.634 -12.043 1.00 95.44 100 THR A CA 1
ATOM 713 C C . THR A 1 100 ? -2.580 0.113 -12.886 1.00 95.44 100 THR A C 1
ATOM 715 O O . THR A 1 100 ? -2.030 -0.473 -13.822 1.00 95.44 100 THR A O 1
ATOM 718 N N . GLY A 1 101 ? -2.271 1.368 -12.544 1.00 94.81 101 GLY A N 1
ATOM 719 C CA . GLY A 1 101 ? -1.174 2.137 -13.123 1.00 94.81 101 GLY A CA 1
ATOM 720 C C . GLY A 1 101 ? 0.185 1.493 -12.853 1.00 94.81 101 GLY A C 1
ATOM 721 O O . GLY A 1 101 ? 0.906 1.183 -13.804 1.00 94.81 101 GLY A O 1
ATOM 722 N N . LEU A 1 102 ? 0.498 1.210 -11.585 1.00 95.81 102 LEU A N 1
ATOM 723 C CA . LEU A 1 102 ? 1.769 0.593 -11.183 1.00 95.81 102 LEU A CA 1
ATOM 724 C C . LEU A 1 102 ? 1.943 -0.819 -11.749 1.00 95.81 102 LEU A C 1
ATOM 726 O O . LEU A 1 102 ? 2.994 -1.140 -12.305 1.00 95.81 102 LEU A O 1
ATOM 730 N N . VAL A 1 103 ? 0.899 -1.651 -11.684 1.00 96.38 103 VAL A N 1
ATOM 731 C CA . VAL A 1 103 ? 0.936 -3.010 -12.246 1.00 96.38 103 VAL A CA 1
ATOM 732 C C . VAL A 1 103 ? 1.174 -2.964 -13.754 1.00 96.38 103 VAL A C 1
ATOM 734 O O . VAL A 1 103 ? 2.021 -3.697 -14.265 1.00 96.38 103 VAL A O 1
ATOM 737 N N . ARG A 1 104 ? 0.481 -2.077 -14.480 1.00 94.62 104 ARG A N 1
ATOM 738 C CA . ARG A 1 104 ? 0.684 -1.904 -15.927 1.00 94.62 104 ARG A CA 1
ATOM 739 C C . ARG A 1 104 ? 2.095 -1.413 -16.244 1.00 94.62 104 ARG A C 1
ATOM 741 O O . ARG A 1 104 ? 2.705 -1.919 -17.182 1.00 94.62 104 ARG A O 1
ATOM 748 N N . HIS A 1 105 ? 2.612 -0.453 -15.476 1.00 94.31 105 HIS A N 1
ATOM 749 C CA . HIS A 1 105 ? 3.979 0.050 -15.630 1.00 94.31 105 HIS A CA 1
ATOM 750 C C . HIS A 1 105 ? 5.001 -1.080 -15.490 1.00 94.31 105 HIS A C 1
ATOM 752 O O . HIS A 1 105 ? 5.827 -1.277 -16.379 1.00 94.31 105 HIS A O 1
ATOM 758 N N . ALA A 1 106 ? 4.894 -1.878 -14.428 1.00 95.12 106 ALA A N 1
ATOM 759 C CA . ALA A 1 106 ? 5.787 -3.005 -14.187 1.00 95.12 106 ALA A CA 1
ATOM 760 C C . ALA A 1 106 ? 5.683 -4.088 -15.277 1.00 95.12 106 ALA A C 1
ATOM 762 O O . ALA A 1 106 ? 6.701 -4.628 -15.705 1.00 95.12 106 ALA A O 1
ATOM 763 N N . MET A 1 107 ? 4.476 -4.366 -15.789 1.00 94.38 107 MET A N 1
ATOM 764 C CA . MET A 1 107 ? 4.280 -5.284 -16.922 1.00 94.38 107 MET A CA 1
ATOM 765 C C . MET A 1 107 ? 4.953 -4.778 -18.203 1.00 94.38 107 MET A C 1
ATOM 767 O O . MET A 1 107 ? 5.620 -5.547 -18.888 1.00 94.38 107 MET A O 1
ATOM 771 N N . HIS A 1 108 ? 4.837 -3.485 -18.516 1.00 94.25 108 HIS A N 1
ATOM 772 C CA . HIS A 1 108 ? 5.540 -2.906 -19.661 1.00 94.25 108 HIS A CA 1
ATOM 773 C C . HIS A 1 108 ? 7.063 -3.026 -19.514 1.00 94.25 108 HIS A C 1
ATOM 775 O O . HIS A 1 108 ? 7.739 -3.383 -20.478 1.00 94.25 108 HIS A O 1
ATOM 781 N N . VAL A 1 109 ? 7.602 -2.796 -18.312 1.00 94.00 109 VAL A N 1
ATOM 782 C CA . VAL A 1 109 ? 9.030 -3.017 -18.032 1.00 94.00 109 VAL A CA 1
ATOM 783 C C . VAL A 1 109 ? 9.409 -4.491 -18.221 1.00 94.00 109 VAL A C 1
ATOM 785 O O . VAL A 1 109 ? 10.448 -4.775 -18.818 1.00 94.00 109 VAL A O 1
ATOM 788 N N . ALA A 1 110 ? 8.563 -5.432 -17.787 1.00 93.50 110 ALA A N 1
ATOM 789 C CA . ALA A 1 110 ? 8.766 -6.869 -18.000 1.00 93.50 110 ALA A CA 1
ATOM 790 C C . ALA A 1 110 ? 8.860 -7.235 -19.493 1.00 93.50 110 ALA A C 1
ATOM 792 O O . ALA A 1 110 ? 9.666 -8.086 -19.875 1.00 93.50 110 ALA A O 1
ATOM 793 N N . ASP A 1 111 ? 8.081 -6.549 -20.332 1.00 93.56 111 ASP A N 1
ATOM 794 C CA . ASP A 1 111 ? 8.084 -6.688 -21.792 1.00 93.56 111 ASP A CA 1
ATOM 795 C C . ASP A 1 111 ? 9.260 -5.954 -22.475 1.00 93.56 111 ASP A C 1
ATOM 797 O O . ASP A 1 111 ? 9.379 -5.960 -23.703 1.00 93.56 111 ASP A O 1
ATOM 801 N N . GLY A 1 112 ? 10.153 -5.326 -21.701 1.00 92.19 112 GLY A N 1
ATOM 802 C CA . GLY A 1 112 ? 11.294 -4.560 -22.206 1.00 92.19 112 GLY A CA 1
ATOM 803 C C . GLY A 1 112 ? 10.914 -3.197 -22.788 1.00 92.19 112 GLY A C 1
ATOM 804 O O . GLY A 1 112 ? 11.702 -2.598 -23.524 1.00 92.19 112 GLY A O 1
ATOM 805 N N . LEU A 1 113 ? 9.710 -2.707 -22.489 1.00 92.62 113 LEU A N 1
ATOM 806 C CA . LEU A 1 113 ? 9.260 -1.371 -22.855 1.00 92.62 113 LEU A CA 1
ATOM 807 C C . LEU A 1 113 ? 9.679 -0.369 -21.777 1.00 92.62 113 LEU A C 1
ATOM 809 O O . LEU A 1 113 ? 9.709 -0.685 -20.591 1.00 92.62 113 LEU A O 1
ATOM 813 N N . LEU A 1 114 ? 9.961 0.863 -22.199 1.00 88.81 114 LEU A N 1
ATOM 814 C CA . LEU A 1 114 ? 10.221 1.988 -21.305 1.00 88.81 114 LEU A CA 1
ATOM 815 C C . LEU A 1 114 ? 8.956 2.859 -21.229 1.00 88.81 114 LEU A C 1
ATOM 817 O O . LEU A 1 114 ? 8.694 3.589 -22.190 1.00 88.81 114 LEU A O 1
ATOM 821 N N . PRO A 1 115 ? 8.148 2.771 -20.153 1.00 82.94 115 PRO A N 1
ATOM 822 C CA . PRO A 1 115 ? 6.828 3.407 -20.112 1.00 82.94 115 PRO A CA 1
ATOM 823 C C . PRO A 1 115 ? 6.920 4.928 -20.000 1.00 82.94 115 PRO A C 1
ATOM 825 O O . PRO A 1 115 ? 6.135 5.633 -20.631 1.00 82.94 115 PRO A O 1
ATOM 828 N N . ASP A 1 116 ? 7.902 5.413 -19.235 1.00 84.44 116 ASP A N 1
ATOM 829 C CA . ASP A 1 116 ? 8.148 6.834 -19.013 1.00 84.44 116 ASP A CA 1
ATOM 830 C C . ASP A 1 116 ? 9.631 7.180 -19.241 1.00 84.44 116 ASP A C 1
ATOM 832 O O . ASP A 1 116 ? 10.459 7.112 -18.327 1.00 84.44 116 ASP A O 1
ATOM 836 N N . PRO A 1 117 ? 10.010 7.531 -20.483 1.00 86.06 117 PRO A N 1
ATOM 837 C CA . PRO A 1 117 ? 11.372 7.955 -20.781 1.00 86.06 117 PRO A CA 1
ATOM 838 C C . PRO A 1 117 ? 11.720 9.329 -20.192 1.00 86.06 117 PRO A C 1
ATOM 840 O O . PRO A 1 117 ? 12.901 9.664 -20.152 1.00 86.06 117 PRO A O 1
ATOM 843 N N . GLY A 1 118 ? 10.727 10.134 -19.793 1.00 87.25 118 GLY A N 1
ATOM 844 C CA . GLY A 1 118 ? 10.937 11.428 -19.147 1.00 87.25 118 GLY A CA 1
ATOM 845 C C . GLY A 1 118 ? 11.394 11.240 -17.706 1.00 87.25 118 GLY A C 1
ATOM 846 O O . GLY A 1 118 ? 12.483 11.690 -17.363 1.00 87.25 118 GLY A O 1
ATOM 847 N N . ALA A 1 119 ? 10.631 10.469 -16.928 1.00 83.56 119 ALA A N 1
ATOM 848 C CA . ALA A 1 119 ? 10.978 10.123 -15.550 1.00 83.56 119 ALA A CA 1
ATOM 849 C C . ALA A 1 119 ? 12.333 9.404 -15.453 1.00 83.56 119 ALA A C 1
ATOM 851 O O . ALA A 1 119 ? 13.137 9.714 -14.579 1.00 83.56 119 ALA A O 1
ATOM 852 N N . LEU A 1 120 ? 12.649 8.501 -16.395 1.00 86.19 120 LEU A N 1
ATOM 853 C CA . LEU A 1 120 ? 13.981 7.882 -16.450 1.00 86.19 120 LEU A CA 1
ATOM 854 C C . LEU A 1 120 ? 15.090 8.924 -16.637 1.00 86.19 120 LEU A C 1
ATOM 856 O O . LEU A 1 120 ? 16.177 8.777 -16.088 1.00 86.19 120 LEU A O 1
ATOM 860 N N . ARG A 1 121 ? 14.843 9.957 -17.446 1.00 87.06 121 ARG A N 1
ATOM 861 C CA . ARG A 1 121 ? 15.837 10.998 -17.705 1.00 87.06 121 ARG A CA 1
ATOM 862 C C . ARG A 1 121 ? 16.112 11.821 -16.453 1.00 87.06 121 ARG A C 1
ATOM 864 O O . ARG A 1 121 ? 17.268 12.085 -16.170 1.00 87.06 121 ARG A O 1
ATOM 871 N N . GLU A 1 122 ? 15.069 12.158 -15.703 1.00 86.56 122 GLU A N 1
ATOM 872 C CA . GLU A 1 122 ? 15.193 12.860 -14.422 1.00 86.56 122 GLU A CA 1
ATOM 873 C C . GLU A 1 122 ? 15.964 12.013 -13.399 1.00 86.56 122 GLU A C 1
ATOM 875 O O . GLU A 1 122 ? 16.928 12.492 -12.813 1.00 86.56 122 GLU A O 1
ATOM 880 N N . GLN A 1 123 ? 15.642 10.720 -13.279 1.00 84.94 123 GLN A N 1
ATOM 881 C CA . GLN A 1 123 ? 16.391 9.803 -12.411 1.00 84.94 123 GLN A CA 1
ATOM 882 C C . GLN A 1 123 ? 17.864 9.666 -12.831 1.00 84.94 123 GLN A C 1
ATOM 884 O O . GLN A 1 123 ? 18.749 9.590 -11.982 1.00 84.94 123 GLN A O 1
ATOM 889 N N . LEU A 1 124 ? 18.149 9.637 -14.138 1.00 87.31 124 LEU A N 1
ATOM 890 C CA . LEU A 1 124 ? 19.524 9.626 -14.643 1.00 87.31 124 LEU A CA 1
ATOM 891 C C . LEU A 1 124 ? 20.258 10.921 -14.298 1.00 87.31 124 LEU A C 1
ATOM 893 O O . LEU A 1 124 ? 21.409 10.852 -13.875 1.00 87.31 124 LEU A O 1
ATOM 897 N N . ASP A 1 125 ? 19.602 12.073 -14.438 1.00 87.50 125 ASP A N 1
ATOM 898 C CA . ASP A 1 125 ? 20.182 13.365 -14.077 1.00 87.50 125 ASP A CA 1
ATOM 899 C C . ASP A 1 125 ? 20.520 13.408 -12.571 1.00 87.50 125 ASP A C 1
ATOM 901 O O . ASP A 1 125 ? 21.596 13.880 -12.201 1.00 87.50 125 ASP A O 1
ATOM 905 N N . ASP A 1 126 ? 19.667 12.853 -11.702 1.00 84.69 126 ASP A N 1
ATOM 906 C CA . ASP A 1 126 ? 19.913 12.754 -10.255 1.00 84.69 126 ASP A CA 1
ATOM 907 C C . ASP A 1 126 ? 21.088 11.824 -9.916 1.00 84.69 126 ASP A C 1
ATOM 909 O O . ASP A 1 126 ? 21.945 12.161 -9.087 1.00 84.69 126 ASP A O 1
ATOM 913 N N . VAL A 1 127 ? 21.183 10.678 -10.596 1.00 85.06 127 VAL A N 1
ATOM 914 C CA . VAL A 1 127 ? 22.321 9.758 -10.468 1.00 85.06 127 VAL A CA 1
ATOM 915 C C . VAL A 1 127 ? 23.608 10.437 -10.938 1.00 85.06 127 VAL A C 1
ATOM 917 O O . VAL A 1 127 ? 24.603 10.429 -10.214 1.00 85.06 127 VAL A O 1
ATOM 920 N N . GLU A 1 128 ? 23.606 11.091 -12.102 1.00 84.75 128 GLU A N 1
ATOM 921 C CA . GLU A 1 128 ? 24.758 11.850 -12.608 1.00 84.75 128 GLU A CA 1
ATOM 922 C C . GLU A 1 128 ? 25.183 12.948 -11.627 1.00 84.75 128 GLU A C 1
ATOM 924 O O . GLU A 1 128 ? 26.376 13.157 -11.386 1.00 84.75 128 GLU A O 1
ATOM 929 N N . GLN A 1 129 ? 24.215 13.624 -11.011 1.00 84.19 129 GLN A N 1
ATOM 930 C CA . GLN A 1 129 ? 24.465 14.652 -10.013 1.00 84.19 129 GLN A CA 1
ATOM 931 C C . GLN A 1 129 ? 25.080 14.078 -8.730 1.00 84.19 129 GLN A C 1
ATOM 933 O O . GLN A 1 129 ? 25.952 14.709 -8.126 1.00 84.19 129 GLN A O 1
ATOM 938 N N . THR A 1 130 ? 24.648 12.888 -8.320 1.00 81.12 130 THR A N 1
ATOM 939 C CA . THR A 1 130 ? 25.187 12.157 -7.167 1.00 81.12 130 THR A CA 1
ATOM 940 C C . THR A 1 130 ? 26.622 11.715 -7.440 1.00 81.12 130 THR A C 1
ATOM 942 O O . THR A 1 130 ? 27.523 12.035 -6.663 1.00 81.12 130 THR A O 1
ATOM 945 N N . LEU A 1 131 ? 26.873 11.120 -8.609 1.00 80.25 131 LEU A N 1
ATOM 946 C CA . LEU A 1 131 ? 28.211 10.751 -9.078 1.00 80.25 131 LEU A CA 1
ATOM 947 C C . LEU A 1 131 ? 29.157 11.959 -9.148 1.00 80.25 131 LEU A C 1
ATOM 949 O O . LEU A 1 131 ? 30.314 11.862 -8.754 1.00 80.25 131 LEU A O 1
ATOM 953 N N . ALA A 1 132 ? 28.676 13.113 -9.618 1.00 81.38 132 ALA A N 1
ATOM 954 C CA . ALA A 1 132 ? 29.488 14.324 -9.725 1.00 81.38 132 ALA A CA 1
ATOM 955 C C . ALA A 1 132 ? 29.873 14.928 -8.361 1.00 81.38 132 ALA A C 1
ATOM 957 O O . ALA A 1 132 ? 30.882 15.630 -8.263 1.00 81.38 132 ALA A O 1
ATOM 958 N N . ARG A 1 133 ? 29.069 14.691 -7.316 1.00 77.50 133 ARG A N 1
ATOM 959 C CA . ARG A 1 133 ? 29.348 15.142 -5.941 1.00 77.50 133 ARG A CA 1
ATOM 960 C C . ARG A 1 133 ? 30.214 14.162 -5.160 1.00 77.50 133 ARG A C 1
ATOM 962 O O . ARG A 1 133 ? 30.930 14.590 -4.256 1.00 77.50 133 ARG A O 1
ATOM 969 N N . SER A 1 134 ? 30.166 12.884 -5.511 1.00 70.75 134 SER A N 1
ATOM 970 C CA . SER A 1 134 ? 30.965 11.842 -4.880 1.00 70.75 134 SER A CA 1
ATOM 971 C C . SER A 1 134 ? 32.376 11.822 -5.461 1.00 70.75 134 SER A C 1
ATOM 973 O O . SER A 1 134 ? 32.649 11.248 -6.508 1.00 70.75 134 SER A O 1
ATOM 975 N N . SER A 1 135 ? 33.299 12.486 -4.771 1.00 63.34 135 SER A N 1
ATOM 976 C CA . SER A 1 135 ? 34.709 12.590 -5.161 1.00 63.34 135 SER A CA 1
ATOM 977 C C . SER A 1 135 ? 35.594 11.418 -4.694 1.00 63.34 135 SER A C 1
ATOM 979 O O . SER A 1 135 ? 36.811 11.591 -4.646 1.00 63.34 135 SER A O 1
ATOM 981 N N . ASP A 1 136 ? 35.026 10.261 -4.329 1.00 60.59 136 ASP A N 1
ATOM 982 C CA . ASP A 1 136 ? 35.769 9.158 -3.696 1.00 60.59 136 ASP A CA 1
ATOM 983 C C . ASP A 1 136 ? 35.401 7.759 -4.229 1.00 60.59 136 ASP A C 1
ATOM 985 O O . ASP A 1 136 ? 34.276 7.506 -4.659 1.00 60.59 136 ASP A O 1
ATOM 989 N N . ASP A 1 137 ? 36.381 6.856 -4.163 1.00 57.56 137 ASP A N 1
ATOM 990 C CA . ASP A 1 137 ? 36.472 5.490 -4.721 1.00 57.56 137 ASP A CA 1
ATOM 991 C C . ASP A 1 137 ? 35.558 4.459 -3.999 1.00 57.56 137 ASP A C 1
ATOM 993 O O . ASP A 1 137 ? 35.844 3.261 -3.972 1.00 57.56 137 ASP A O 1
ATOM 997 N N . GLY A 1 138 ? 34.480 4.928 -3.356 1.00 59.72 138 GLY A N 1
ATOM 998 C CA . GLY A 1 138 ? 33.673 4.174 -2.386 1.00 59.72 138 GLY A CA 1
ATOM 999 C C . GLY A 1 138 ? 32.160 4.292 -2.565 1.00 59.72 138 GLY A C 1
ATOM 1000 O O . GLY A 1 138 ? 31.433 4.100 -1.597 1.00 59.72 138 GLY A O 1
ATOM 1001 N N . LEU A 1 139 ? 31.692 4.637 -3.766 1.00 62.47 139 LEU A N 1
ATOM 1002 C CA . LEU A 1 139 ? 30.268 4.572 -4.098 1.00 62.47 139 LEU A CA 1
ATOM 1003 C C . LEU A 1 139 ? 29.811 3.115 -4.098 1.00 62.47 139 LEU A C 1
ATOM 1005 O O . LEU A 1 139 ? 30.415 2.292 -4.797 1.00 62.47 139 LEU A O 1
ATOM 1009 N N . ASP A 1 140 ? 28.759 2.801 -3.343 1.00 67.06 140 ASP A N 1
ATOM 1010 C CA . ASP A 1 140 ? 28.143 1.489 -3.462 1.00 67.06 140 ASP A CA 1
ATOM 1011 C C . ASP A 1 140 ? 27.470 1.398 -4.836 1.00 67.06 140 ASP A C 1
ATOM 1013 O O . ASP A 1 140 ? 26.894 2.364 -5.340 1.00 67.06 140 ASP A O 1
ATOM 1017 N N . LEU A 1 141 ? 27.553 0.235 -5.479 1.00 65.75 141 LEU A N 1
ATOM 1018 C CA . LEU A 1 141 ? 26.826 -0.001 -6.725 1.00 65.75 141 LEU A CA 1
ATOM 1019 C C . LEU A 1 141 ? 25.325 0.192 -6.502 1.00 65.75 141 LEU A C 1
ATOM 1021 O O . LEU A 1 141 ? 24.639 0.659 -7.407 1.00 65.75 141 LEU A O 1
ATOM 1025 N N . GLU A 1 142 ? 24.838 -0.119 -5.301 1.00 67.44 142 GLU A N 1
ATOM 1026 C CA . GLU A 1 142 ? 23.448 0.090 -4.898 1.00 67.44 142 GLU A CA 1
ATOM 1027 C C . GLU A 1 142 ? 23.023 1.568 -4.966 1.00 67.44 142 GLU A C 1
ATOM 1029 O O . GLU A 1 142 ? 21.904 1.835 -5.397 1.00 67.44 142 GLU A O 1
ATOM 1034 N N . ASP A 1 143 ? 23.930 2.522 -4.715 1.00 65.62 143 ASP A N 1
ATOM 1035 C CA . ASP A 1 143 ? 23.655 3.970 -4.781 1.00 65.62 143 ASP A CA 1
ATOM 1036 C C . ASP A 1 143 ? 23.472 4.497 -6.219 1.00 65.62 143 ASP A C 1
ATOM 1038 O O . ASP A 1 143 ? 23.040 5.630 -6.437 1.00 65.62 143 ASP A O 1
ATOM 1042 N N . VAL A 1 144 ? 23.844 3.696 -7.223 1.00 70.44 144 VAL A N 1
ATOM 1043 C CA . VAL A 1 144 ? 23.866 4.081 -8.648 1.00 70.44 144 VAL A CA 1
ATOM 1044 C C . VAL A 1 144 ? 22.953 3.174 -9.489 1.00 70.44 144 VAL A C 1
ATOM 1046 O O . VAL A 1 144 ? 22.748 3.410 -10.684 1.00 70.44 144 VAL A O 1
ATOM 1049 N N . LEU A 1 145 ? 22.392 2.114 -8.896 1.00 77.06 145 LEU A N 1
ATOM 1050 C CA . LEU A 1 145 ? 21.488 1.195 -9.580 1.00 77.06 145 LEU A CA 1
ATOM 1051 C C . LEU A 1 145 ? 20.108 1.828 -9.764 1.00 77.06 145 LEU A C 1
ATOM 1053 O O . LEU A 1 145 ? 19.345 2.017 -8.823 1.00 77.06 145 LEU A O 1
ATOM 1057 N N . LEU A 1 146 ? 19.751 2.072 -11.021 1.00 80.50 146 LEU A N 1
ATOM 1058 C CA . LEU A 1 146 ? 18.454 2.628 -11.381 1.00 80.50 146 LEU A CA 1
ATOM 1059 C C . LEU A 1 146 ? 17.436 1.508 -11.635 1.00 80.50 146 LEU A C 1
ATOM 1061 O O . LEU A 1 146 ? 17.576 0.710 -12.570 1.00 80.50 146 LEU A O 1
ATOM 1065 N N . ARG A 1 147 ? 16.384 1.456 -10.812 1.00 84.25 147 ARG A N 1
ATOM 1066 C CA . ARG A 1 147 ? 15.243 0.551 -11.004 1.00 84.25 147 ARG A CA 1
ATOM 1067 C C . ARG A 1 147 ? 14.210 1.200 -11.927 1.00 84.25 147 ARG A C 1
ATOM 1069 O O . ARG A 1 147 ? 13.692 2.268 -11.640 1.00 84.25 147 ARG A O 1
ATOM 1076 N N . LEU A 1 148 ? 13.857 0.522 -13.022 1.00 88.94 148 LEU A N 1
ATOM 1077 C CA . LEU A 1 148 ? 12.828 1.006 -13.962 1.00 88.94 148 LEU A CA 1
ATOM 1078 C C . LEU A 1 148 ? 11.396 0.894 -13.410 1.00 88.94 148 LEU A C 1
ATOM 1080 O O . LEU A 1 148 ? 10.466 1.499 -13.945 1.00 88.94 148 LEU A O 1
ATOM 1084 N N . THR A 1 149 ? 11.203 0.076 -12.379 1.00 91.25 149 THR A N 1
ATOM 1085 C CA . THR A 1 149 ? 9.942 -0.094 -11.658 1.00 91.25 149 THR A CA 1
ATOM 1086 C C . THR A 1 149 ? 10.249 -0.491 -10.211 1.00 91.25 149 THR A C 1
ATOM 1088 O O . THR A 1 149 ? 11.233 -1.206 -10.000 1.00 91.25 149 THR A O 1
ATOM 1091 N N . PRO A 1 150 ? 9.444 -0.044 -9.229 1.00 91.38 150 PRO A N 1
ATOM 1092 C CA . PRO A 1 150 ? 9.615 -0.456 -7.835 1.00 91.38 150 PRO A CA 1
ATOM 1093 C C . PRO A 1 150 ? 9.143 -1.896 -7.567 1.00 91.38 150 PRO A C 1
ATOM 1095 O O . PRO A 1 150 ? 9.569 -2.494 -6.590 1.00 91.38 150 PRO A O 1
ATOM 1098 N N . LEU A 1 151 ? 8.305 -2.468 -8.440 1.00 95.25 151 LEU A N 1
ATOM 1099 C CA . LEU A 1 151 ? 7.727 -3.809 -8.278 1.00 95.25 151 LEU A CA 1
ATOM 1100 C C . LEU A 1 151 ? 8.574 -4.889 -8.958 1.00 95.25 151 LEU A C 1
ATOM 1102 O O . LEU A 1 151 ? 9.193 -4.625 -9.987 1.00 95.25 151 LEU A O 1
ATOM 1106 N N . ASP A 1 152 ? 8.494 -6.140 -8.498 1.00 94.25 152 ASP A N 1
ATOM 1107 C CA . ASP A 1 152 ? 8.975 -7.303 -9.250 1.00 94.25 152 ASP A CA 1
ATOM 1108 C C . ASP A 1 152 ? 8.179 -7.433 -10.565 1.00 94.25 152 ASP A C 1
ATOM 1110 O O . ASP A 1 152 ? 7.011 -7.856 -10.559 1.00 94.25 152 ASP A O 1
ATOM 1114 N N . PRO A 1 153 ? 8.800 -7.151 -11.730 1.00 93.50 153 PRO A N 1
ATOM 1115 C CA . PRO A 1 153 ? 8.104 -7.163 -13.012 1.00 93.50 153 PRO A CA 1
ATOM 1116 C C . PRO A 1 153 ? 7.583 -8.557 -13.396 1.00 93.50 153 PRO A C 1
ATOM 1118 O O . PRO A 1 153 ? 6.718 -8.673 -14.263 1.00 93.50 153 PRO A O 1
ATOM 1121 N N . LYS A 1 154 ? 8.058 -9.639 -12.758 1.00 93.19 154 LYS A N 1
ATOM 1122 C CA . LYS A 1 154 ? 7.581 -11.008 -13.022 1.00 93.19 154 LYS A CA 1
ATOM 1123 C C . LYS A 1 154 ? 6.259 -11.333 -12.330 1.00 93.19 154 LYS A C 1
ATOM 1125 O O . LYS A 1 154 ? 5.594 -12.291 -12.729 1.00 93.19 154 LYS A O 1
ATOM 1130 N N . ARG A 1 155 ? 5.887 -10.593 -11.283 1.00 94.62 155 ARG A N 1
ATOM 1131 C CA . ARG A 1 155 ? 4.681 -10.842 -10.473 1.00 94.62 155 ARG A CA 1
ATOM 1132 C C . ARG A 1 155 ? 4.107 -9.554 -9.856 1.00 94.62 155 ARG A C 1
ATOM 1134 O O . ARG A 1 155 ? 3.736 -9.565 -8.682 1.00 94.62 155 ARG A O 1
ATOM 1141 N N . PRO A 1 156 ? 3.952 -8.469 -10.630 1.00 96.19 156 PRO A N 1
ATOM 1142 C CA . PRO A 1 156 ? 3.823 -7.119 -10.081 1.00 96.19 156 PRO A CA 1
ATOM 1143 C C . PRO A 1 156 ? 2.624 -6.939 -9.151 1.00 96.19 156 PRO A C 1
ATOM 1145 O O . PRO A 1 156 ? 2.744 -6.321 -8.105 1.00 96.19 156 PRO A O 1
ATOM 1148 N N . ALA A 1 157 ? 1.471 -7.526 -9.480 1.00 96.12 157 ALA A N 1
ATOM 1149 C CA . ALA A 1 157 ? 0.279 -7.414 -8.641 1.00 96.12 157 ALA A CA 1
ATOM 1150 C C . ALA A 1 157 ? 0.419 -8.127 -7.286 1.00 96.12 157 ALA A C 1
ATOM 1152 O O . ALA A 1 157 ? -0.129 -7.673 -6.288 1.00 96.12 157 ALA A O 1
ATOM 1153 N N . ARG A 1 158 ? 1.137 -9.256 -7.252 1.00 96.06 158 ARG A N 1
ATOM 1154 C CA . ARG A 1 158 ? 1.369 -10.001 -6.011 1.00 96.06 158 ARG A CA 1
ATOM 1155 C C . ARG A 1 158 ? 2.414 -9.307 -5.148 1.00 96.06 158 ARG A C 1
ATOM 1157 O O . ARG A 1 158 ? 2.210 -9.214 -3.949 1.00 96.06 158 ARG A O 1
ATOM 1164 N N . ASP A 1 159 ? 3.481 -8.833 -5.776 1.00 97.19 159 ASP A N 1
ATOM 1165 C CA . ASP A 1 159 ? 4.537 -8.068 -5.117 1.00 97.19 159 ASP A CA 1
ATOM 1166 C C . ASP A 1 159 ? 3.958 -6.812 -4.450 1.00 97.19 159 ASP A C 1
ATOM 1168 O O . ASP A 1 159 ? 4.081 -6.625 -3.247 1.00 97.19 159 ASP A O 1
ATOM 1172 N N . LEU A 1 160 ? 3.149 -6.056 -5.200 1.00 97.56 160 LEU A N 1
ATOM 1173 C CA . LEU A 1 160 ? 2.430 -4.893 -4.689 1.00 97.56 160 LEU A CA 1
ATOM 1174 C C . LEU A 1 160 ? 1.488 -5.241 -3.527 1.00 97.56 160 LEU A C 1
ATOM 1176 O O . LEU A 1 160 ? 1.399 -4.490 -2.566 1.00 97.56 160 LEU A O 1
ATOM 1180 N N . LEU A 1 161 ? 0.768 -6.365 -3.591 1.00 97.44 161 LEU A N 1
ATOM 1181 C CA . LEU A 1 161 ? -0.087 -6.793 -2.481 1.00 97.44 161 LEU A CA 1
ATOM 1182 C C . LEU A 1 161 ? 0.730 -7.082 -1.209 1.00 97.44 161 LEU A C 1
ATOM 1184 O O . LEU A 1 161 ? 0.303 -6.700 -0.122 1.00 97.44 161 LEU A O 1
ATOM 1188 N N . GLU A 1 162 ? 1.873 -7.760 -1.341 1.00 97.19 162 GLU A N 1
ATOM 1189 C CA . GLU A 1 162 ? 2.781 -8.068 -0.228 1.00 97.19 162 GLU A CA 1
ATOM 1190 C C . GLU A 1 162 ? 3.315 -6.766 0.406 1.00 97.19 162 GLU A C 1
ATOM 1192 O O . GLU A 1 162 ? 3.214 -6.596 1.625 1.00 97.19 162 GLU A O 1
ATOM 1197 N N . ASP A 1 163 ? 3.747 -5.806 -0.416 1.00 97.19 163 ASP A N 1
ATOM 1198 C CA . ASP A 1 163 ? 4.201 -4.484 0.032 1.00 97.19 163 ASP A CA 1
ATOM 1199 C C . ASP A 1 163 ? 3.090 -3.695 0.740 1.00 97.19 163 ASP A C 1
ATOM 1201 O O . ASP A 1 163 ? 3.294 -3.166 1.829 1.00 97.19 163 ASP A O 1
ATOM 1205 N N . LEU A 1 164 ? 1.881 -3.637 0.169 1.00 97.94 164 LEU A N 1
ATOM 1206 C CA . LEU A 1 164 ? 0.765 -2.864 0.731 1.00 97.94 164 LEU A CA 1
ATOM 1207 C C . LEU A 1 164 ? 0.305 -3.397 2.092 1.00 97.94 164 LEU A C 1
ATOM 1209 O O . LEU A 1 164 ? 0.035 -2.617 3.004 1.00 97.94 164 LEU A O 1
ATOM 1213 N N . LEU A 1 165 ? 0.229 -4.721 2.249 1.00 97.69 165 LEU A N 1
ATOM 1214 C CA . LEU A 1 165 ? -0.095 -5.337 3.539 1.00 97.69 165 LEU A CA 1
ATOM 1215 C C . LEU A 1 165 ? 1.008 -5.084 4.572 1.00 97.69 165 LEU A C 1
ATOM 1217 O O . LEU A 1 165 ? 0.709 -4.861 5.747 1.00 97.69 165 LEU A O 1
ATOM 1221 N N . THR A 1 166 ? 2.264 -5.064 4.127 1.00 96.81 166 THR A N 1
ATOM 1222 C CA . THR A 1 166 ? 3.402 -4.684 4.968 1.00 96.81 166 THR A CA 1
ATOM 1223 C C . THR A 1 166 ? 3.325 -3.206 5.362 1.00 96.81 166 THR A C 1
ATOM 1225 O O . THR A 1 166 ? 3.555 -2.875 6.519 1.00 96.81 166 THR A O 1
ATOM 1228 N N . GLY A 1 167 ? 2.864 -2.324 4.472 1.00 97.25 167 GLY A N 1
ATOM 1229 C CA . GLY A 1 167 ? 2.566 -0.925 4.788 1.00 97.25 167 GLY A CA 1
ATOM 1230 C C . GLY A 1 167 ? 1.462 -0.753 5.841 1.00 97.25 167 GLY A C 1
ATOM 1231 O O . GLY A 1 167 ? 1.577 0.102 6.715 1.00 97.25 167 GLY A O 1
ATOM 1232 N N . ILE A 1 168 ? 0.412 -1.586 5.827 1.00 97.69 168 ILE A N 1
ATOM 1233 C CA . ILE A 1 168 ? -0.627 -1.570 6.880 1.00 97.69 168 ILE A CA 1
ATOM 1234 C C . ILE A 1 168 ? -0.027 -1.978 8.232 1.00 97.69 168 ILE A C 1
ATOM 1236 O O . ILE A 1 168 ? -0.372 -1.406 9.267 1.00 97.69 168 ILE A O 1
ATOM 1240 N N . HIS A 1 169 ? 0.881 -2.956 8.233 1.00 96.62 169 HIS A N 1
ATOM 1241 C CA . HIS A 1 169 ? 1.626 -3.333 9.431 1.00 96.62 169 HIS A CA 1
ATOM 1242 C C . HIS A 1 169 ? 2.536 -2.200 9.925 1.00 96.62 169 HIS A C 1
ATOM 1244 O O . HIS A 1 169 ? 2.507 -1.888 11.112 1.00 96.62 169 HIS A O 1
ATOM 1250 N N . ALA A 1 170 ? 3.240 -1.527 9.015 1.00 96.50 170 ALA A N 1
ATOM 1251 C CA . ALA A 1 170 ? 4.062 -0.357 9.305 1.00 96.50 170 ALA A CA 1
ATOM 1252 C C . ALA A 1 170 ? 3.256 0.766 9.984 1.00 96.50 170 ALA A C 1
ATOM 1254 O O . ALA A 1 170 ? 3.680 1.337 10.986 1.00 96.50 170 ALA A O 1
ATOM 1255 N N . CYS A 1 171 ? 2.042 1.033 9.489 1.00 97.44 171 CYS A N 1
ATOM 1256 C CA . CYS A 1 171 ? 1.137 2.013 10.090 1.00 97.44 171 CYS A CA 1
ATOM 1257 C C . CYS A 1 171 ? 0.774 1.647 11.536 1.00 97.44 171 CYS A C 1
ATOM 1259 O O . CYS A 1 171 ? 0.711 2.534 12.387 1.00 97.44 171 CYS A O 1
ATOM 1261 N N . TRP A 1 172 ? 0.556 0.358 11.823 1.00 96.56 172 TRP A N 1
ATOM 1262 C CA . TRP A 1 172 ? 0.314 -0.108 13.189 1.00 96.56 172 TRP A CA 1
ATOM 1263 C C . TRP A 1 172 ? 1.541 0.079 14.085 1.00 96.56 172 TRP A C 1
ATOM 1265 O O . TRP A 1 172 ? 1.364 0.603 15.177 1.00 96.56 172 TRP A O 1
ATOM 1275 N N . LEU A 1 173 ? 2.745 -0.285 13.621 1.00 94.69 173 LEU A N 1
ATOM 1276 C CA . LEU A 1 173 ? 3.993 -0.115 14.382 1.00 94.69 173 LEU A CA 1
ATOM 1277 C C . LEU A 1 173 ? 4.191 1.343 14.808 1.00 94.69 173 LEU A C 1
ATOM 1279 O O . LEU A 1 173 ? 4.404 1.639 15.979 1.00 94.69 173 LEU A O 1
ATOM 1283 N N . LEU A 1 174 ? 4.045 2.277 13.866 1.00 94.81 174 LEU A N 1
ATOM 1284 C CA . LEU A 1 174 ? 4.178 3.697 14.180 1.00 94.81 174 LEU A CA 1
ATOM 1285 C C . LEU A 1 174 ? 3.028 4.200 15.064 1.00 94.81 174 LEU A C 1
ATOM 1287 O O . LEU A 1 174 ? 3.240 5.023 15.949 1.00 94.81 174 LEU A O 1
ATOM 1291 N N . HIS A 1 175 ? 1.803 3.710 14.862 1.00 94.56 175 HIS A N 1
ATOM 1292 C CA . HIS A 1 175 ? 0.682 4.073 15.728 1.00 94.56 175 HIS A CA 1
ATOM 1293 C C . HIS A 1 175 ? 0.889 3.583 17.167 1.00 94.56 175 HIS A C 1
ATOM 1295 O O . HIS A 1 175 ? 0.565 4.326 18.090 1.00 94.56 175 HIS A O 1
ATOM 1301 N N . SER A 1 176 ? 1.375 2.355 17.379 1.00 91.50 176 SER A N 1
ATOM 1302 C CA . SER A 1 176 ? 1.605 1.818 18.725 1.00 91.50 176 SER A CA 1
ATOM 1303 C C . SER A 1 176 ? 2.664 2.615 19.468 1.00 91.50 176 SER A C 1
ATOM 1305 O O . SER A 1 176 ? 2.393 3.011 20.595 1.00 91.50 176 SER A O 1
ATOM 1307 N N . GLU A 1 177 ? 3.778 2.961 18.810 1.00 89.00 177 GLU A N 1
ATOM 1308 C CA . GLU A 1 177 ? 4.808 3.813 19.420 1.00 89.00 177 GLU A CA 1
ATOM 1309 C C . GLU A 1 177 ? 4.195 5.116 19.964 1.00 89.00 177 GLU A C 1
ATOM 1311 O O . GLU A 1 177 ? 4.429 5.491 21.107 1.00 89.00 177 GLU A O 1
ATOM 1316 N N . TYR A 1 178 ? 3.337 5.790 19.189 1.00 86.00 178 TYR A N 1
ATOM 1317 C CA . TYR A 1 178 ? 2.746 7.071 19.600 1.00 86.00 178 TYR A CA 1
ATOM 1318 C C . TYR A 1 178 ? 1.544 6.956 20.560 1.00 86.00 178 TYR A C 1
ATOM 1320 O O . TYR A 1 178 ? 1.361 7.848 21.392 1.00 86.00 178 TYR A O 1
ATOM 1328 N N . ASP A 1 179 ? 0.717 5.907 20.473 1.00 81.00 179 ASP A N 1
ATOM 1329 C CA . ASP A 1 179 ? -0.394 5.674 21.421 1.00 81.00 179 ASP A CA 1
ATOM 1330 C C . ASP A 1 179 ? 0.154 5.322 22.815 1.00 81.00 179 ASP A C 1
ATOM 1332 O O . ASP A 1 179 ? -0.390 5.793 23.818 1.00 81.00 179 ASP A O 1
ATOM 1336 N N . ASP A 1 180 ? 1.275 4.595 22.876 1.00 69.19 180 ASP A N 1
ATOM 1337 C CA . ASP A 1 180 ? 1.966 4.265 24.124 1.00 69.19 180 ASP A CA 1
ATOM 1338 C C . ASP A 1 180 ? 2.529 5.539 24.789 1.00 69.19 180 ASP A C 1
ATOM 1340 O O . ASP A 1 180 ? 2.268 5.785 25.969 1.00 69.19 180 ASP A O 1
ATOM 1344 N N . TYR A 1 181 ? 3.140 6.453 24.022 1.00 58.50 181 TYR A N 1
ATOM 1345 C CA . TYR A 1 181 ? 3.579 7.759 24.545 1.00 58.50 181 TYR A CA 1
ATOM 1346 C C . TYR A 1 181 ? 2.430 8.689 24.982 1.00 58.50 181 TYR A C 1
ATOM 1348 O O . TYR A 1 181 ? 2.617 9.532 25.861 1.00 58.50 181 TYR A O 1
ATOM 1356 N N . ALA A 1 182 ? 1.237 8.582 24.384 1.00 57.03 182 ALA A N 1
ATOM 1357 C CA . ALA A 1 182 ? 0.086 9.430 24.721 1.00 57.03 182 ALA A CA 1
ATOM 1358 C C . ALA A 1 182 ? -0.697 8.942 25.959 1.00 57.03 182 ALA A C 1
ATOM 1360 O O . ALA A 1 182 ? -1.422 9.726 26.585 1.00 57.03 182 ALA A O 1
ATOM 1361 N N . GLY A 1 183 ? -0.575 7.656 26.306 1.00 49.72 183 GLY A N 1
ATOM 1362 C CA . GLY A 1 183 ? -1.236 7.020 27.449 1.00 49.72 183 GLY A CA 1
ATOM 1363 C C . GLY A 1 183 ? -0.477 7.126 28.775 1.00 49.72 183 GLY A C 1
ATOM 1364 O O . GLY A 1 183 ? -1.073 6.923 29.839 1.00 49.72 183 GLY A O 1
ATOM 1365 N N . GLU A 1 184 ? 0.808 7.476 28.737 1.00 47.28 184 GLU A N 1
ATOM 1366 C CA . GLU A 1 184 ? 1.672 7.529 29.913 1.00 47.28 184 GLU A CA 1
ATOM 1367 C C . GLU A 1 184 ? 1.664 8.915 30.572 1.00 47.28 184 GLU A C 1
ATOM 1369 O O . GLU A 1 184 ? 2.419 9.832 30.261 1.00 47.28 184 GLU A O 1
ATOM 1374 N N . ASN A 1 185 ? 0.807 9.052 31.583 1.00 41.75 185 ASN A N 1
ATOM 1375 C CA . ASN A 1 185 ? 1.153 9.881 32.731 1.00 41.75 185 ASN A CA 1
ATOM 1376 C C . ASN A 1 185 ? 2.438 9.282 33.326 1.00 41.75 185 ASN A C 1
ATOM 1378 O O . ASN A 1 185 ? 2.340 8.187 33.868 1.00 41.75 185 ASN A O 1
ATOM 1382 N N . ASP A 1 186 ? 3.573 9.985 33.217 1.00 44.19 186 ASP A N 1
ATOM 1383 C CA . ASP A 1 186 ? 4.873 9.773 33.891 1.00 44.19 186 ASP A CA 1
ATOM 1384 C C . ASP A 1 186 ? 4.807 8.877 35.153 1.00 44.19 186 ASP A C 1
ATOM 1386 O O . ASP A 1 186 ? 4.870 9.340 36.299 1.00 44.19 186 ASP A O 1
ATOM 1390 N N . THR A 1 187 ? 4.709 7.566 34.969 1.00 43.50 187 THR A N 1
ATOM 1391 C CA . THR A 1 187 ? 5.078 6.589 35.985 1.00 43.50 187 THR A CA 1
ATOM 1392 C C . THR A 1 187 ? 6.118 5.715 35.339 1.00 43.50 187 THR A C 1
ATOM 1394 O O . THR A 1 187 ? 5.803 4.723 34.694 1.00 43.50 187 THR A O 1
ATOM 1397 N N . ASP A 1 188 ? 7.346 6.182 35.525 1.00 47.16 188 ASP A N 1
ATOM 1398 C CA . ASP A 1 188 ? 8.664 5.627 35.225 1.00 47.16 188 ASP A CA 1
ATOM 1399 C C . ASP A 1 188 ? 8.890 4.252 35.902 1.00 47.16 188 ASP A C 1
ATOM 1401 O O . ASP A 1 188 ? 9.916 3.991 36.527 1.00 47.16 188 ASP A O 1
ATOM 1405 N N . ASP A 1 189 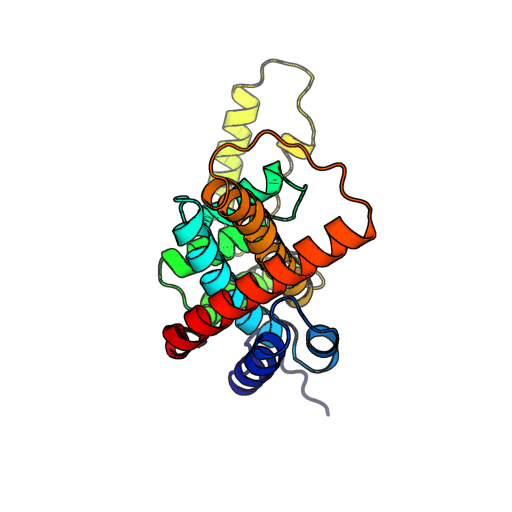? 7.891 3.373 35.837 1.00 49.56 189 ASP A N 1
ATOM 1406 C CA . ASP A 1 189 ? 7.997 1.965 36.167 1.00 49.56 189 ASP A CA 1
ATOM 1407 C C . ASP A 1 189 ? 8.087 1.240 34.827 1.00 49.56 189 ASP A C 1
ATOM 1409 O O . ASP A 1 189 ? 7.075 0.803 34.281 1.00 49.56 189 ASP A O 1
ATOM 1413 N N . ALA A 1 190 ? 9.309 1.117 34.300 1.00 54.00 190 ALA A N 1
ATOM 1414 C CA . ALA A 1 190 ? 9.639 0.116 33.294 1.00 54.00 190 ALA A CA 1
ATOM 1415 C C . ALA A 1 190 ? 9.281 -1.260 33.879 1.00 54.00 190 ALA A C 1
ATOM 1417 O O . ALA A 1 190 ? 10.078 -1.905 34.566 1.00 54.00 190 ALA A O 1
ATOM 1418 N N . GLN A 1 191 ? 8.021 -1.651 33.723 1.00 57.94 191 GLN A N 1
ATOM 1419 C CA . GLN A 1 191 ? 7.519 -2.930 34.175 1.00 57.94 191 GLN A CA 1
ATOM 1420 C C . GLN A 1 191 ? 8.202 -3.968 33.295 1.00 57.94 191 GLN A C 1
ATOM 1422 O O . GLN A 1 191 ? 8.046 -3.957 32.080 1.00 57.94 191 GLN A O 1
ATOM 1427 N N . ASP A 1 192 ? 9.002 -4.826 33.920 1.00 64.00 192 ASP A N 1
ATOM 1428 C CA . ASP A 1 192 ? 9.675 -5.953 33.278 1.00 64.00 192 ASP A CA 1
ATOM 1429 C C . ASP A 1 192 ? 8.588 -6.954 32.850 1.00 64.00 192 ASP A C 1
ATOM 1431 O O . ASP A 1 192 ? 8.202 -7.850 33.608 1.00 64.00 192 ASP A O 1
ATOM 1435 N N . TRP A 1 193 ? 7.966 -6.687 31.701 1.00 69.50 193 TRP A N 1
ATOM 1436 C CA . TRP A 1 193 ? 6.896 -7.507 31.153 1.00 69.50 193 TRP A CA 1
ATOM 1437 C C . TRP A 1 193 ? 7.485 -8.840 30.720 1.00 69.50 193 TRP A C 1
ATOM 1439 O O . TRP A 1 193 ? 8.506 -8.898 30.035 1.00 69.50 193 TRP A O 1
ATOM 1449 N N . ASP A 1 194 ? 6.827 -9.925 31.114 1.00 83.69 194 ASP A N 1
ATOM 1450 C CA . ASP A 1 194 ? 7.132 -11.221 30.527 1.00 83.69 194 ASP A CA 1
ATOM 1451 C C . ASP A 1 194 ? 6.637 -11.284 29.069 1.00 83.69 194 ASP A C 1
ATOM 1453 O O . ASP A 1 194 ? 5.779 -10.502 28.646 1.00 83.69 194 ASP A O 1
ATOM 1457 N N . ASP A 1 195 ? 7.162 -12.243 28.301 1.00 83.19 195 ASP A N 1
ATOM 1458 C CA . ASP A 1 195 ? 6.819 -12.414 26.882 1.00 83.19 195 ASP A CA 1
ATOM 1459 C C . ASP A 1 195 ? 5.296 -12.508 26.648 1.00 83.19 195 ASP A C 1
ATOM 1461 O O . ASP A 1 195 ? 4.784 -12.026 25.640 1.00 83.19 195 ASP A O 1
ATOM 1465 N N . ALA A 1 196 ? 4.549 -13.100 27.589 1.00 82.69 196 ALA A N 1
ATOM 1466 C CA . ALA A 1 196 ? 3.102 -13.270 27.464 1.00 82.69 196 ALA A CA 1
ATOM 1467 C C . ALA A 1 196 ? 2.337 -11.956 27.691 1.00 82.69 196 ALA A C 1
ATOM 1469 O O . ALA A 1 196 ? 1.298 -11.725 27.068 1.00 82.69 196 ALA A O 1
ATOM 1470 N N . GLN A 1 197 ? 2.829 -11.095 28.583 1.00 81.25 197 GLN A N 1
ATOM 1471 C CA . GLN A 1 197 ? 2.276 -9.765 28.828 1.00 81.25 197 GLN A CA 1
ATOM 1472 C C . GLN A 1 197 ? 2.538 -8.828 27.649 1.00 81.25 197 GLN A C 1
ATOM 1474 O O . GLN A 1 197 ? 1.605 -8.142 27.225 1.00 81.25 197 GLN A O 1
ATOM 1479 N N . ALA A 1 198 ? 3.747 -8.863 27.079 1.00 79.69 198 ALA A N 1
ATOM 1480 C CA . ALA A 1 198 ? 4.081 -8.137 25.855 1.00 79.69 198 ALA A CA 1
ATOM 1481 C C . ALA A 1 198 ? 3.187 -8.576 24.684 1.00 79.69 198 ALA A C 1
ATOM 1483 O O . ALA A 1 198 ? 2.493 -7.753 24.091 1.00 79.69 198 ALA A O 1
ATOM 1484 N N . GLU A 1 199 ? 3.056 -9.885 24.445 1.00 82.88 199 GLU A N 1
ATOM 1485 C CA . GLU A 1 199 ? 2.186 -10.412 23.385 1.00 82.88 199 GLU A CA 1
ATOM 1486 C C . GLU A 1 199 ? 0.708 -10.025 23.594 1.00 82.88 199 GLU A C 1
ATOM 1488 O O . GLU A 1 199 ? -0.029 -9.732 22.647 1.00 82.88 199 GLU A O 1
ATOM 1493 N N . GLN A 1 200 ? 0.233 -9.995 24.843 1.00 84.12 200 GLN A N 1
ATOM 1494 C CA . GLN A 1 200 ? -1.130 -9.560 25.144 1.00 84.12 200 GLN A CA 1
ATOM 1495 C C . GLN A 1 200 ? -1.330 -8.051 24.942 1.00 84.12 200 GLN A C 1
ATOM 1497 O O . GLN A 1 200 ? -2.439 -7.620 24.608 1.00 84.12 200 GLN A O 1
ATOM 1502 N N . HIS A 1 201 ? -0.305 -7.237 25.179 1.00 83.56 201 HIS A N 1
ATOM 1503 C CA . HIS A 1 201 ? -0.349 -5.810 24.893 1.00 83.56 201 HIS A CA 1
ATOM 1504 C C . HIS A 1 201 ? -0.419 -5.548 23.391 1.00 83.56 201 HIS A C 1
ATOM 1506 O O . HIS A 1 201 ? -1.365 -4.898 22.940 1.00 83.56 201 HIS A O 1
ATOM 1512 N N . ASP A 1 202 ? 0.477 -6.165 22.624 1.00 85.38 202 ASP A N 1
ATOM 1513 C CA . ASP A 1 202 ? 0.534 -6.027 21.170 1.00 85.38 202 ASP A CA 1
ATOM 1514 C C . ASP A 1 202 ? -0.782 -6.448 20.526 1.00 85.38 202 ASP A C 1
ATOM 1516 O O . ASP A 1 202 ? -1.333 -5.726 19.698 1.00 85.38 202 ASP A O 1
ATOM 1520 N N . ASN A 1 203 ? -1.361 -7.571 20.966 1.00 87.94 203 ASN A N 1
ATOM 1521 C CA . ASN A 1 203 ? -2.659 -8.022 20.469 1.00 87.94 203 ASN A CA 1
ATOM 1522 C C . ASN A 1 203 ? -3.774 -6.998 20.737 1.00 87.94 203 ASN A C 1
ATOM 1524 O O . ASN A 1 203 ? -4.591 -6.742 19.853 1.00 87.94 203 ASN A O 1
ATOM 1528 N N . ARG A 1 204 ? -3.802 -6.369 21.921 1.00 88.00 204 ARG A N 1
ATOM 1529 C CA . ARG A 1 204 ? -4.803 -5.337 22.247 1.00 88.00 204 ARG A CA 1
ATOM 1530 C C . ARG A 1 204 ? -4.597 -4.060 21.434 1.00 88.00 204 ARG A C 1
ATOM 1532 O O . ARG A 1 204 ? -5.573 -3.527 20.906 1.00 88.00 204 ARG A O 1
ATOM 1539 N N . SER A 1 205 ? -3.356 -3.588 21.323 1.00 90.06 205 SER A N 1
ATOM 1540 C CA . SER A 1 205 ? -2.993 -2.427 20.500 1.00 90.06 205 SER A CA 1
ATOM 1541 C C . SER A 1 205 ? -3.384 -2.661 19.038 1.00 90.06 205 SER A C 1
ATOM 1543 O O . SER A 1 205 ? -4.077 -1.851 18.417 1.00 90.06 205 SER A O 1
ATOM 1545 N N . ARG A 1 206 ? -3.061 -3.846 18.515 1.00 92.81 206 ARG A N 1
ATOM 1546 C CA . ARG A 1 206 ? -3.376 -4.263 17.150 1.00 92.81 206 ARG A CA 1
ATOM 1547 C C . ARG A 1 206 ? -4.873 -4.373 16.885 1.00 92.81 206 ARG A C 1
ATOM 1549 O O . ARG A 1 206 ? -5.334 -3.948 15.827 1.00 92.81 206 ARG A O 1
ATOM 1556 N N . GLU A 1 207 ? -5.650 -4.911 17.824 1.00 92.94 207 GLU A N 1
ATOM 1557 C CA . GLU A 1 207 ? -7.115 -4.960 17.725 1.00 92.94 207 GLU A CA 1
ATOM 1558 C C . GLU A 1 207 ? -7.744 -3.562 17.740 1.00 92.94 207 GLU A C 1
ATOM 1560 O O . GLU A 1 207 ? -8.656 -3.292 16.951 1.00 92.94 207 GLU A O 1
ATOM 1565 N N . ARG A 1 208 ? -7.245 -2.662 18.600 1.00 93.00 208 ARG A N 1
ATOM 1566 C CA . ARG A 1 208 ? -7.697 -1.267 18.667 1.00 93.00 208 ARG A CA 1
ATOM 1567 C C . ARG A 1 208 ? -7.410 -0.537 17.359 1.00 93.00 208 ARG A C 1
ATOM 1569 O O . ARG A 1 208 ? -8.328 0.050 16.788 1.00 93.00 208 ARG A O 1
ATOM 1576 N N . PHE A 1 209 ? -6.180 -0.628 16.859 1.00 95.38 209 PHE A N 1
ATOM 1577 C CA . PHE A 1 209 ? -5.796 -0.056 15.572 1.00 95.38 209 PHE A CA 1
ATOM 1578 C C . PHE A 1 209 ? -6.659 -0.611 14.436 1.00 95.38 209 PHE A C 1
ATOM 1580 O O . PHE A 1 209 ? -7.255 0.150 13.681 1.00 95.38 209 PHE A O 1
ATOM 1587 N N . ALA A 1 210 ? -6.832 -1.936 14.364 1.00 95.44 210 ALA A N 1
ATOM 1588 C CA . ALA A 1 210 ? -7.687 -2.568 13.362 1.00 95.44 210 ALA A CA 1
ATOM 1589 C C . ALA A 1 210 ? -9.126 -2.030 13.385 1.00 95.44 210 ALA A C 1
ATOM 1591 O O . ALA A 1 210 ? -9.751 -1.916 12.331 1.00 95.44 210 ALA A O 1
ATOM 1592 N N . GLN A 1 211 ? -9.666 -1.700 14.563 1.00 95.81 211 GLN A N 1
ATOM 1593 C CA . GLN A 1 211 ? -10.992 -1.098 14.663 1.00 95.81 211 GLN A CA 1
ATOM 1594 C C . GLN A 1 211 ? -11.027 0.335 14.121 1.00 95.81 211 GLN A C 1
ATOM 1596 O O . GLN A 1 211 ? -11.934 0.650 13.355 1.00 95.81 211 GLN A O 1
ATOM 1601 N N . LEU A 1 212 ? -10.032 1.164 14.445 1.00 96.38 212 LEU A N 1
ATOM 1602 C CA . LEU A 1 212 ? -9.915 2.522 13.900 1.00 96.38 212 LEU A CA 1
ATOM 1603 C C . LEU A 1 212 ? -9.820 2.496 12.370 1.00 96.38 212 LEU A C 1
ATOM 1605 O O . LEU A 1 212 ? -10.571 3.192 11.692 1.00 96.38 212 LEU A O 1
ATOM 1609 N N . VAL A 1 213 ? -8.982 1.614 11.818 1.00 96.88 213 VAL A N 1
ATOM 1610 C CA . VAL A 1 213 ? -8.840 1.460 10.363 1.00 96.88 213 VAL A CA 1
ATOM 1611 C C . VAL A 1 213 ? -10.151 1.025 9.710 1.00 96.88 213 VAL A C 1
ATOM 1613 O O . VAL A 1 213 ? -10.497 1.546 8.654 1.00 96.88 213 VAL A O 1
ATOM 1616 N N . ARG A 1 214 ? -10.922 0.115 10.326 1.00 95.69 214 ARG A N 1
ATOM 1617 C CA . ARG A 1 214 ? -12.252 -0.269 9.810 1.00 95.69 214 ARG A CA 1
ATOM 1618 C C . ARG A 1 214 ? -13.197 0.926 9.733 1.00 95.69 214 ARG A C 1
ATOM 1620 O O . ARG A 1 214 ? -13.917 1.053 8.743 1.00 95.69 214 ARG A O 1
ATOM 1627 N N . ASP A 1 215 ? -13.215 1.763 10.764 1.00 95.44 215 ASP A N 1
ATOM 1628 C CA . ASP A 1 215 ? -14.118 2.911 10.845 1.00 95.44 215 ASP A CA 1
ATOM 1629 C C . ASP A 1 215 ? -13.735 3.984 9.804 1.00 95.44 215 ASP A C 1
ATOM 1631 O O . ASP A 1 215 ? -14.602 4.503 9.089 1.00 95.44 215 ASP A O 1
ATOM 1635 N N . THR A 1 216 ? -12.434 4.240 9.630 1.00 94.81 216 THR A N 1
ATOM 1636 C CA . THR A 1 216 ? -11.904 5.145 8.597 1.00 94.81 216 THR A CA 1
ATOM 1637 C C . THR A 1 216 ? -12.146 4.602 7.184 1.00 94.81 216 THR A C 1
ATOM 1639 O O . THR A 1 216 ? -12.700 5.303 6.336 1.00 94.81 216 THR A O 1
ATOM 1642 N N . ALA A 1 217 ? -11.850 3.323 6.926 1.00 93.06 217 ALA A N 1
ATOM 1643 C CA . ALA A 1 217 ? -12.092 2.686 5.627 1.00 93.06 217 ALA A CA 1
ATOM 1644 C C . ALA A 1 217 ? -13.586 2.674 5.255 1.00 93.06 217 ALA A C 1
ATOM 1646 O O . ALA A 1 217 ? -13.951 2.892 4.101 1.00 93.06 217 ALA A O 1
ATOM 1647 N N . ALA A 1 218 ? -14.482 2.473 6.228 1.00 91.94 218 ALA A N 1
ATOM 1648 C CA . ALA A 1 218 ? -15.923 2.549 5.995 1.00 91.94 218 ALA A CA 1
ATOM 1649 C C . ALA A 1 218 ? -16.381 3.964 5.601 1.00 91.94 218 ALA A C 1
ATOM 1651 O O . ALA A 1 218 ? -17.281 4.109 4.773 1.00 91.94 218 ALA A O 1
ATOM 1652 N N . THR A 1 219 ? -15.748 5.002 6.155 1.00 90.75 219 THR A N 1
ATOM 1653 C CA . THR A 1 219 ? -16.017 6.407 5.808 1.00 90.75 219 THR A CA 1
ATOM 1654 C C . THR A 1 219 ? -15.588 6.728 4.374 1.00 90.75 219 THR A C 1
ATOM 1656 O O . THR A 1 219 ? -16.243 7.515 3.689 1.00 90.75 219 THR A O 1
ATOM 1659 N N . HIS A 1 220 ? -14.533 6.073 3.890 1.00 84.44 220 HIS A N 1
ATOM 1660 C CA . HIS A 1 220 ? -13.967 6.280 2.557 1.00 84.44 220 HIS A CA 1
ATOM 1661 C C . HIS A 1 220 ? -14.364 5.227 1.521 1.00 84.44 220 HIS A C 1
ATOM 1663 O O . HIS A 1 220 ? -13.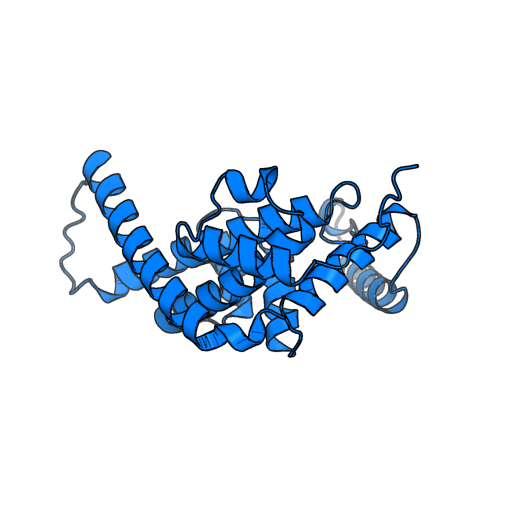781 5.195 0.440 1.00 84.44 220 HIS A O 1
ATOM 1669 N N . HIS A 1 221 ? -15.405 4.433 1.781 1.00 80.56 221 HIS A N 1
ATOM 1670 C CA . HIS A 1 221 ? -15.806 3.332 0.901 1.00 80.56 221 HIS A CA 1
ATOM 1671 C C . HIS A 1 221 ? -16.067 3.756 -0.557 1.00 80.56 221 HIS A C 1
ATOM 1673 O O . HIS A 1 221 ? -15.742 3.016 -1.486 1.00 80.56 221 HIS A O 1
ATOM 1679 N N . ASP A 1 222 ? -16.587 4.970 -0.774 1.00 83.38 222 ASP A N 1
ATOM 1680 C CA . ASP A 1 222 ? -16.832 5.525 -2.114 1.00 83.38 222 ASP A CA 1
ATOM 1681 C C . ASP A 1 222 ? -15.546 5.722 -2.938 1.00 83.38 222 ASP A C 1
ATOM 1683 O O . ASP A 1 222 ? -15.618 5.852 -4.157 1.00 83.38 222 ASP A O 1
ATOM 1687 N N . ARG A 1 223 ? -14.370 5.737 -2.294 1.00 78.88 223 ARG A N 1
ATOM 1688 C CA . ARG A 1 223 ? -13.067 5.895 -2.951 1.00 78.88 223 ARG A CA 1
ATOM 1689 C C . ARG A 1 223 ? -12.490 4.585 -3.477 1.00 78.88 223 ARG A C 1
ATOM 1691 O O . ARG A 1 223 ? -11.482 4.643 -4.157 1.00 78.88 223 ARG A O 1
ATOM 1698 N N . LEU A 1 224 ? -13.076 3.420 -3.185 1.00 78.75 224 LEU A N 1
ATOM 1699 C CA . LEU A 1 224 ? -12.501 2.111 -3.537 1.00 78.75 224 LEU A CA 1
ATOM 1700 C C . LEU A 1 224 ? -12.300 1.894 -5.057 1.00 78.75 224 LEU A C 1
ATOM 1702 O O . LEU A 1 224 ? -11.442 1.095 -5.443 1.00 78.75 224 LEU A O 1
ATOM 1706 N N . LEU A 1 225 ? -13.094 2.556 -5.911 1.00 74.88 225 LEU A N 1
ATOM 1707 C CA . LEU A 1 225 ? -13.114 2.380 -7.372 1.00 74.88 225 LEU A CA 1
ATOM 1708 C C . LEU A 1 225 ? -12.829 3.689 -8.107 1.00 74.88 225 LEU A C 1
ATOM 1710 O O . LEU A 1 225 ? -13.607 4.644 -7.908 1.00 74.88 225 LEU A O 1
#

Radius of gyration: 19.73 Å; chains: 1; bounding box: 53×37×62 Å

Sequence (225 aa):
MTTSRPDGHASPVQAAAADRFLQQAPFGPAGLFSDIDPTAAAVAAAHWLAAAAEVTADTSGHNPVQVVQEADNIEALPHETPTLVLGLIDDGATPHEAVTGLVRHAMHVADGLLPDPGALREQLDDVEQTLARSSDDGLDLEDVLLRLTPLDPKRPARDLLEDLLTGIHACWLLHSEYDDYAGENDTDDAQDWDDAQAEQHDNRSRERFAQLVRDTAATHHDRLL

Organism: NCBI:txid3238634

Secondary structure (DSSP, 8-stat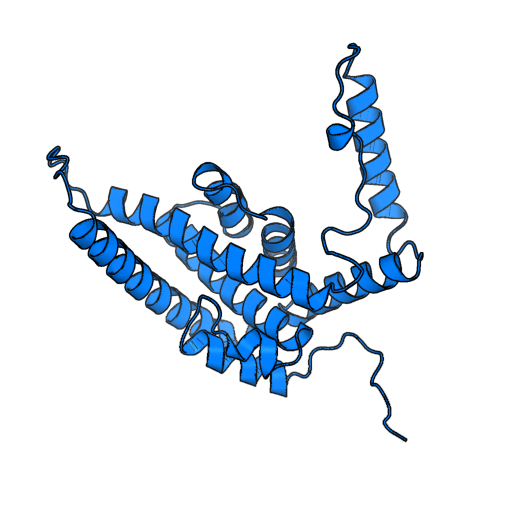e):
--------PPPHHHHHHHHHHHHH-TT--THHHHTS-HHHHHHHHHHHHHHHHHHHHHHH-S-GGGHHHHHTTTS----HHHHHHHHHHHTT--HHHHHHHHHHHHHHHHTT--S-HHHHHHHHHHHHHHHHH--STT--GGGT---S-S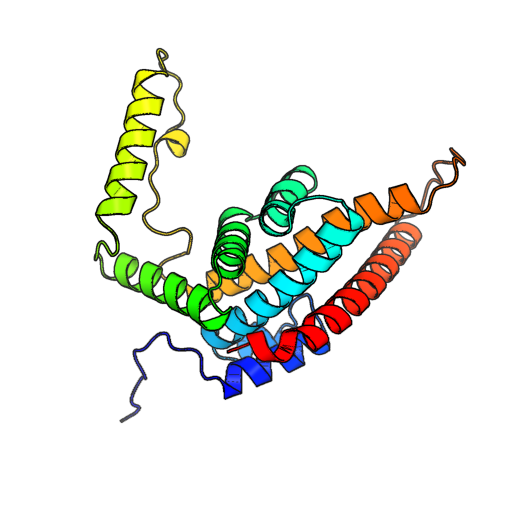S-TTSHHHHHHHHHHHHHHHHHHHHHHHHHHHH--S--------HHHHHHHHHHHHHHHHHHHHHHHHHTGGG--

Foldseek 3Di:
DDDDPPALAADPVLLVVLLVVCLVPVLDDPCLVPVGDLLSNLLSLLLLLLLLLVLLCVLQVDDSLCLLVVLCVVPNALNPLSSQSNVCVVVPAFSRRSSSVQLVQLLCVVVVHQPDPPVVVVVQVVLVVVVVPPPDPDDDVVSNDDDSHSADSVCRSNRSSVRSSRSSVSSLSSNVVRVVVVPDPPPPPPPPDDPVRVVVVSVVSSVVSSVSSSVSSVVCVVRSD

pLDDT: mean 86.37, std 14.66, range [33.44, 98.38]